Protein AF-A0A9D9JKN9-F1 (afdb_monomer_lite)

Sequence (190 aa):
MAMDRLHWPRRQAPHTRWLLLLGCALVALGPSPASAHVRWFVPEGLQLRSPQWELFWRWPTLAVIGLSAFLWAGLRLLQRALGTPHWPNPPLLASMEPCATRVLALHAGISLVWFAYQRELFVPSLELPNSLLGWALLVATVIVAFTFITALFDRAGAALLLLVYLAAFAVFPPVAVLEQLHYLGIALVL

Structure (mmCIF, N/CA/C/O backbone):
data_AF-A0A9D9JKN9-F1
#
_entry.id   AF-A0A9D9JKN9-F1
#
loop_
_atom_site.group_PDB
_atom_site.id
_atom_site.type_symbol
_atom_site.label_atom_id
_atom_site.label_alt_id
_atom_site.label_comp_id
_atom_site.label_asym_id
_atom_site.label_entity_id
_atom_site.label_seq_id
_atom_site.pdbx_PDB_ins_code
_atom_site.Cartn_x
_atom_site.Cartn_y
_atom_site.Cartn_z
_atom_site.occupancy
_atom_site.B_iso_or_equiv
_atom_site.auth_seq_id
_atom_site.auth_comp_id
_atom_site.auth_asym_id
_atom_site.auth_atom_id
_atom_site.pdbx_PDB_model_num
ATOM 1 N N . MET A 1 1 ? -61.380 36.070 11.166 1.00 44.38 1 MET A N 1
ATOM 2 C CA . MET A 1 1 ? -60.477 35.227 10.355 1.00 44.38 1 MET A CA 1
ATOM 3 C C . MET A 1 1 ? -59.128 35.939 10.315 1.00 44.38 1 MET A C 1
ATOM 5 O O . MET A 1 1 ? -58.912 36.785 9.461 1.00 44.38 1 MET A O 1
ATOM 9 N N . ALA A 1 2 ? -58.304 35.731 11.344 1.00 41.88 2 ALA A N 1
ATOM 10 C CA . ALA A 1 2 ? -57.023 36.412 11.534 1.00 41.88 2 ALA A CA 1
ATOM 11 C C . ALA A 1 2 ? -55.905 35.373 11.379 1.00 41.88 2 ALA A C 1
ATOM 13 O O . ALA A 1 2 ? -55.916 34.360 12.072 1.00 41.88 2 ALA A O 1
ATOM 14 N N . MET A 1 3 ? -55.005 35.590 10.418 1.00 42.94 3 MET A N 1
ATOM 15 C CA . MET A 1 3 ? -53.816 34.766 10.202 1.00 42.94 3 MET A CA 1
ATOM 16 C C . MET A 1 3 ? -52.647 35.375 10.976 1.00 42.94 3 MET A C 1
ATOM 18 O O . MET A 1 3 ? -52.135 36.431 10.598 1.00 42.94 3 MET A O 1
ATOM 22 N N . ASP A 1 4 ? -52.221 34.687 12.031 1.00 53.22 4 ASP A N 1
ATOM 23 C CA . ASP A 1 4 ? -50.983 34.974 12.748 1.00 53.22 4 ASP A CA 1
ATOM 24 C C . ASP A 1 4 ? -49.777 34.675 11.850 1.00 53.22 4 ASP A C 1
ATOM 26 O O . ASP A 1 4 ? -49.529 33.539 11.437 1.00 53.22 4 ASP A O 1
ATOM 30 N N . ARG A 1 5 ? -49.002 35.717 11.533 1.00 54.91 5 ARG A N 1
ATOM 31 C CA . ARG A 1 5 ? -47.704 35.577 10.870 1.00 54.91 5 ARG A CA 1
ATOM 32 C C . ARG A 1 5 ? -46.652 35.221 11.919 1.00 54.91 5 ARG A C 1
ATOM 34 O O . ARG A 1 5 ? -46.215 36.075 12.683 1.00 54.91 5 ARG A O 1
ATOM 41 N N . LEU A 1 6 ? -46.219 33.960 11.924 1.00 53.69 6 LEU A N 1
ATOM 42 C CA . LEU A 1 6 ? -45.038 33.513 12.664 1.00 53.69 6 LEU A CA 1
ATOM 43 C C . LEU A 1 6 ? -43.788 34.257 12.163 1.00 53.69 6 LEU A C 1
ATOM 45 O O . LEU A 1 6 ? -43.265 33.986 11.081 1.00 53.69 6 LEU A O 1
ATOM 49 N N . HIS A 1 7 ? -43.284 35.185 12.971 1.00 55.06 7 HIS A N 1
ATOM 50 C CA . HIS A 1 7 ? -41.988 35.822 12.766 1.00 55.06 7 HIS A CA 1
ATOM 51 C C . HIS A 1 7 ? -40.891 34.947 13.386 1.00 55.06 7 HIS A C 1
ATOM 53 O O . HIS A 1 7 ? -40.693 34.946 14.598 1.00 55.06 7 HIS A O 1
ATOM 59 N N . TRP A 1 8 ? -40.166 34.189 12.560 1.00 49.59 8 TRP A N 1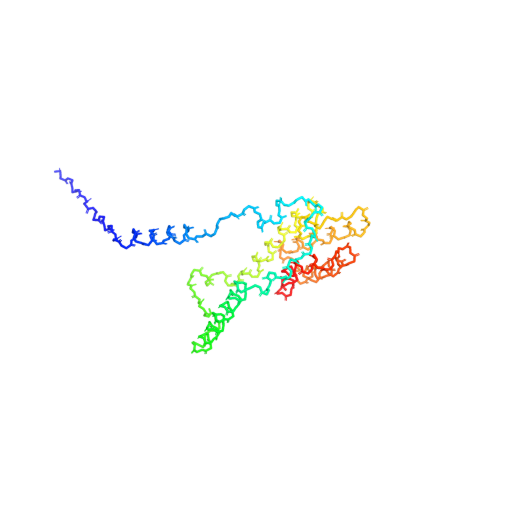
ATOM 60 C CA . TRP A 1 8 ? -38.981 33.450 13.001 1.00 49.59 8 TRP A CA 1
ATOM 61 C C . TRP A 1 8 ? -37.804 34.419 13.221 1.00 49.59 8 TRP A C 1
ATOM 63 O O . TRP A 1 8 ? -37.375 35.070 12.260 1.00 49.59 8 TRP A O 1
ATOM 73 N N . PRO A 1 9 ? -37.227 34.533 14.432 1.00 49.78 9 PRO A N 1
ATOM 74 C CA . PRO A 1 9 ? -36.035 35.342 14.631 1.00 49.78 9 PRO A CA 1
ATOM 75 C C . PRO A 1 9 ? -34.836 34.639 13.981 1.00 49.78 9 PRO A C 1
ATOM 77 O O . PRO A 1 9 ? -34.313 33.647 14.491 1.00 49.78 9 PRO A O 1
ATOM 80 N N . ARG A 1 10 ? -34.359 35.166 12.845 1.00 58.66 10 ARG A N 1
ATOM 81 C CA . ARG A 1 10 ? -33.057 34.784 12.277 1.00 58.66 10 ARG A CA 1
ATOM 82 C C . ARG A 1 10 ? -31.954 35.261 13.224 1.00 58.66 10 ARG A C 1
ATOM 84 O O . ARG A 1 10 ? -31.425 36.358 13.061 1.00 58.66 10 ARG A O 1
ATOM 91 N N . ARG A 1 11 ? -31.578 34.436 14.204 1.00 56.50 11 ARG A N 1
ATOM 92 C CA . ARG A 1 11 ? -30.309 34.593 14.925 1.00 56.50 11 ARG A CA 1
ATOM 93 C C . ARG A 1 11 ? -29.168 34.351 13.934 1.00 56.50 11 ARG A C 1
ATOM 95 O O . ARG A 1 11 ? -28.709 33.228 13.769 1.00 56.50 11 ARG A O 1
ATOM 102 N N . GLN A 1 12 ? -28.727 35.397 13.241 1.00 56.41 12 GLN A N 1
ATOM 103 C CA . GLN A 1 12 ? -27.437 35.369 12.557 1.00 56.41 12 GLN A CA 1
ATOM 104 C C . GLN A 1 12 ? -26.362 35.439 13.643 1.00 56.41 12 GLN A C 1
ATOM 106 O O . GLN A 1 12 ? -26.087 36.511 14.174 1.00 56.41 12 GLN A O 1
ATOM 111 N N . ALA A 1 13 ? -25.810 34.288 14.030 1.00 59.12 13 ALA A N 1
ATOM 112 C CA . ALA A 1 13 ? -24.705 34.240 14.975 1.00 59.12 13 ALA A CA 1
ATOM 113 C C . ALA A 1 13 ? -23.494 34.977 14.357 1.00 59.12 13 ALA A C 1
ATOM 115 O O . ALA A 1 13 ? -23.003 34.561 13.304 1.00 59.12 13 ALA A O 1
ATOM 116 N N . PRO A 1 14 ? -22.990 36.066 14.968 1.00 57.94 14 PRO A N 1
ATOM 117 C CA . PRO A 1 14 ? -21.905 36.872 14.395 1.00 57.94 14 PRO A CA 1
ATOM 118 C C . PRO A 1 14 ? -20.593 36.082 14.250 1.00 57.94 14 PRO A C 1
ATOM 120 O O . PRO A 1 14 ? -19.741 36.434 13.437 1.00 57.94 14 PRO A O 1
ATOM 123 N N . HIS A 1 15 ? -20.449 34.974 14.981 1.00 59.16 15 HIS A N 1
ATOM 124 C CA . HIS A 1 15 ? -19.273 34.104 14.952 1.00 59.16 15 HIS A CA 1
ATOM 125 C C . HIS A 1 15 ? -19.122 33.309 13.649 1.00 59.16 15 HIS A C 1
ATOM 127 O O . HIS A 1 15 ? -18.000 32.989 13.269 1.00 59.16 15 HIS A O 1
ATOM 133 N N . THR A 1 16 ? -20.210 33.030 12.920 1.00 66.06 16 THR A N 1
ATOM 134 C CA . THR A 1 16 ? -20.142 32.236 11.681 1.00 66.06 16 THR A CA 1
ATOM 135 C C . THR A 1 16 ? -19.368 32.968 10.587 1.00 66.06 16 THR A C 1
ATOM 137 O O . THR A 1 16 ? -18.607 32.349 9.852 1.00 66.06 16 THR A O 1
ATOM 140 N N . ARG A 1 17 ? -19.495 34.300 10.510 1.00 71.00 17 ARG A N 1
ATOM 141 C CA . ARG A 1 17 ? -18.757 35.116 9.532 1.00 71.00 17 ARG A CA 1
ATOM 142 C C . ARG A 1 17 ? -17.263 35.146 9.840 1.00 71.00 17 ARG A C 1
ATOM 144 O O . ARG A 1 17 ? -16.464 35.000 8.928 1.00 71.00 17 ARG A O 1
ATOM 151 N N . TRP A 1 18 ? -16.889 35.260 11.114 1.00 71.38 18 TRP A N 1
ATOM 152 C CA . TRP A 1 18 ? -15.485 35.226 11.530 1.00 71.38 18 TRP A CA 1
ATOM 153 C C . TRP A 1 18 ? -14.842 33.859 11.313 1.00 71.38 18 TRP A C 1
ATOM 155 O O . TRP A 1 18 ? -13.724 33.802 10.818 1.00 71.38 18 TRP A O 1
ATOM 165 N N . LEU A 1 19 ? -15.557 32.767 11.595 1.00 75.44 19 LEU A N 1
ATOM 166 C CA . LEU A 1 19 ? -15.079 31.409 11.312 1.00 75.44 19 LEU A CA 1
ATOM 167 C C . LEU A 1 19 ? -14.895 31.164 9.809 1.00 75.44 19 LEU A C 1
ATOM 169 O O . LEU A 1 19 ? -13.905 30.558 9.410 1.00 75.44 19 LEU A O 1
ATOM 173 N N . LEU A 1 20 ? -15.801 31.678 8.973 1.00 74.19 20 LEU A N 1
ATOM 174 C CA . LEU A 1 20 ? -15.673 31.608 7.515 1.00 74.19 20 LEU A CA 1
ATOM 175 C C . LEU A 1 20 ? -14.491 32.438 7.005 1.00 74.19 20 LEU A C 1
ATOM 177 O O . LEU A 1 20 ? -13.724 31.951 6.183 1.00 74.19 20 LEU A O 1
ATOM 181 N N . LEU A 1 21 ? -14.299 33.654 7.522 1.00 79.62 21 LEU A N 1
ATOM 182 C CA . LEU A 1 21 ? -13.166 34.508 7.151 1.00 79.62 21 LEU A CA 1
ATOM 183 C C . LEU A 1 21 ? -11.828 33.903 7.589 1.00 79.62 21 LEU A C 1
ATOM 185 O O . LEU A 1 21 ? -10.864 33.948 6.831 1.00 79.62 21 LEU A O 1
ATOM 189 N N . LEU A 1 22 ? -11.780 33.296 8.775 1.00 79.31 22 LEU A N 1
ATOM 190 C CA . LEU A 1 22 ? -10.594 32.621 9.297 1.00 79.31 22 LEU A CA 1
ATOM 191 C C . LEU A 1 22 ? -10.299 31.338 8.502 1.00 79.31 22 LEU A C 1
ATOM 193 O O . LEU A 1 22 ? -9.148 31.086 8.159 1.00 79.31 22 LEU A O 1
ATOM 197 N N . GLY A 1 23 ? -11.336 30.593 8.105 1.00 75.50 23 GLY A N 1
ATOM 198 C CA . GLY A 1 23 ? -11.222 29.472 7.170 1.00 75.50 23 GLY A CA 1
ATOM 199 C C . GLY A 1 23 ? -10.697 29.897 5.794 1.00 75.50 23 GLY A C 1
ATOM 200 O O . GLY A 1 23 ? -9.755 29.294 5.287 1.00 75.50 23 GLY A O 1
ATOM 201 N N . CYS A 1 24 ? -11.231 30.975 5.213 1.00 74.88 24 CYS A N 1
ATOM 202 C CA . CYS A 1 24 ? -10.752 31.520 3.939 1.00 74.88 24 CYS A CA 1
ATOM 203 C C . CYS A 1 24 ? -9.311 32.041 4.028 1.00 74.88 24 CYS A C 1
ATOM 205 O O . CYS A 1 24 ? -8.536 31.826 3.101 1.00 74.88 24 CYS A O 1
ATOM 207 N N . ALA A 1 25 ? -8.935 32.687 5.136 1.00 75.75 25 ALA A N 1
ATOM 208 C CA . ALA A 1 25 ? -7.574 33.170 5.356 1.00 75.75 25 ALA A CA 1
ATOM 209 C C . ALA A 1 25 ? -6.569 32.014 5.479 1.00 75.75 25 ALA A C 1
ATOM 211 O O . ALA A 1 25 ? -5.493 32.078 4.891 1.00 75.75 25 ALA A O 1
ATOM 212 N N . LEU A 1 26 ? -6.932 30.932 6.176 1.00 71.06 26 LEU A N 1
ATOM 213 C CA . LEU A 1 26 ? -6.105 29.724 6.270 1.00 71.06 26 LEU A CA 1
ATOM 214 C C . LEU A 1 26 ? -5.941 29.021 4.916 1.00 71.06 26 LEU A C 1
ATOM 216 O O . LEU A 1 26 ? -4.852 28.546 4.609 1.00 71.06 26 LEU A O 1
ATOM 220 N N . VAL A 1 27 ? -6.989 28.997 4.086 1.00 68.88 27 VAL A N 1
ATOM 221 C CA . VAL A 1 27 ? -6.916 28.469 2.712 1.00 68.88 27 VAL A CA 1
ATOM 222 C C . VAL A 1 27 ? -6.050 29.362 1.816 1.00 68.88 27 VAL A C 1
ATOM 224 O O . VAL A 1 27 ? -5.263 28.848 1.027 1.00 68.88 27 VAL A O 1
ATOM 227 N N . ALA A 1 28 ? -6.143 30.687 1.962 1.00 67.94 28 ALA A N 1
ATOM 228 C CA . ALA A 1 28 ? -5.352 31.649 1.191 1.00 67.94 28 ALA A CA 1
ATOM 229 C C . ALA A 1 28 ? -3.862 31.672 1.582 1.00 67.94 28 ALA A C 1
ATOM 231 O O . ALA A 1 28 ? -3.017 31.997 0.754 1.00 67.94 28 ALA A O 1
ATOM 232 N N . LEU A 1 29 ? -3.539 31.307 2.826 1.00 68.25 29 LEU A N 1
ATOM 233 C CA . LEU A 1 29 ? -2.169 31.080 3.300 1.00 68.25 29 LEU A CA 1
ATOM 234 C C . LEU A 1 29 ? -1.631 29.689 2.916 1.00 68.25 29 LEU A C 1
ATOM 236 O O . LEU A 1 29 ? -0.479 29.371 3.214 1.00 68.25 29 LEU A O 1
ATOM 240 N N . GLY A 1 30 ? -2.448 28.858 2.265 1.00 58.91 30 GLY A N 1
ATOM 241 C CA . GLY A 1 30 ? -2.031 27.567 1.739 1.00 58.91 30 GLY A CA 1
ATOM 242 C C . GLY A 1 30 ? -1.028 27.719 0.584 1.00 58.91 30 GLY A C 1
ATOM 243 O O . GLY A 1 30 ? -1.188 28.600 -0.262 1.00 58.91 30 GLY A O 1
ATOM 244 N N . PRO A 1 31 ? 0.013 26.872 0.509 1.00 56.94 31 PRO A N 1
ATOM 245 C CA . PRO A 1 31 ? 0.994 26.929 -0.573 1.00 56.94 31 PRO A CA 1
ATOM 246 C C . PRO A 1 31 ? 0.371 26.584 -1.944 1.00 56.94 31 PRO A C 1
ATOM 248 O O . PRO A 1 31 ? -0.353 25.600 -2.080 1.00 56.94 31 PRO A O 1
ATOM 251 N N . SER A 1 32 ? 0.710 27.366 -2.977 1.00 55.91 32 SER A N 1
ATOM 252 C CA . SER A 1 32 ? 0.458 27.103 -4.409 1.00 55.91 32 SER A CA 1
ATOM 253 C C . SER A 1 32 ? 1.795 27.236 -5.160 1.00 55.91 32 SER A C 1
ATOM 255 O O . SER A 1 32 ? 2.520 28.187 -4.854 1.00 55.91 32 SER A O 1
ATOM 257 N N . PRO A 1 33 ? 2.186 26.324 -6.084 1.00 52.81 33 PRO A N 1
ATOM 258 C CA . PRO A 1 33 ? 1.339 25.499 -6.947 1.00 52.81 33 PRO A CA 1
ATOM 259 C C . PRO A 1 33 ? 1.353 23.992 -6.627 1.00 52.81 33 PRO A C 1
ATOM 261 O O . PRO A 1 33 ? 2.392 23.360 -6.458 1.00 52.81 33 PRO A O 1
ATOM 264 N N . ALA A 1 34 ? 0.155 23.406 -6.635 1.00 52.97 34 ALA A N 1
ATOM 265 C CA . ALA A 1 34 ? -0.130 22.000 -6.345 1.00 52.97 34 ALA A CA 1
ATOM 266 C C . ALA A 1 34 ? 0.058 21.035 -7.540 1.00 52.97 34 ALA A C 1
ATOM 268 O O . ALA A 1 34 ? -0.197 19.842 -7.400 1.00 52.97 34 ALA A O 1
ATOM 269 N N . SER A 1 35 ? 0.487 21.505 -8.719 1.00 48.47 35 SER A N 1
ATOM 270 C CA . SER A 1 35 ? 0.482 20.677 -9.941 1.00 48.47 35 SER A CA 1
ATOM 271 C C . SER A 1 35 ? 1.729 19.807 -10.137 1.00 48.47 35 SER A C 1
ATOM 273 O O . SER A 1 35 ? 1.644 18.778 -10.797 1.00 48.47 35 SER A O 1
ATOM 275 N N . ALA A 1 36 ? 2.873 20.167 -9.544 1.00 47.88 36 ALA A N 1
ATOM 276 C CA . ALA A 1 36 ? 4.129 19.415 -9.695 1.00 47.88 36 ALA A CA 1
ATOM 277 C C . ALA A 1 36 ? 4.383 18.391 -8.570 1.00 47.88 36 ALA A C 1
ATOM 279 O O . ALA A 1 36 ? 5.362 17.650 -8.608 1.00 47.88 36 ALA A O 1
ATOM 280 N N . HIS A 1 37 ? 3.513 18.347 -7.557 1.00 52.41 37 HIS A N 1
ATOM 281 C CA . HIS A 1 37 ? 3.703 17.526 -6.358 1.00 52.41 37 HIS A CA 1
ATOM 282 C C . HIS A 1 37 ? 3.228 16.083 -6.492 1.00 52.41 37 HIS A C 1
ATOM 284 O O . HIS A 1 37 ? 3.387 15.306 -5.550 1.00 52.41 37 HIS A O 1
ATOM 290 N N . VAL A 1 38 ? 2.601 15.724 -7.612 1.00 58.53 38 VAL A N 1
ATOM 291 C CA . VAL A 1 38 ? 1.725 14.566 -7.603 1.00 58.53 38 VAL A CA 1
ATOM 292 C C . VAL A 1 38 ? 2.030 13.635 -8.781 1.00 58.53 38 VAL A C 1
ATOM 294 O O . VAL A 1 38 ? 1.924 13.980 -9.954 1.00 58.53 38 VAL A O 1
ATOM 297 N N . ARG A 1 39 ? 2.554 12.458 -8.408 1.00 63.81 39 ARG A N 1
ATOM 298 C CA . ARG A 1 39 ? 3.305 11.480 -9.225 1.00 63.81 39 ARG A CA 1
ATOM 299 C C . ARG A 1 39 ? 2.586 10.996 -10.493 1.00 63.81 39 ARG A C 1
ATOM 301 O O . ARG A 1 39 ? 3.226 10.484 -11.397 1.00 63.81 39 ARG A O 1
ATOM 308 N N . TRP A 1 40 ? 1.276 11.203 -10.562 1.00 58.50 40 TRP A N 1
ATOM 309 C CA . TRP A 1 40 ? 0.356 10.800 -11.626 1.00 58.50 40 TRP A CA 1
ATOM 310 C C . TRP A 1 40 ? 0.318 11.783 -12.805 1.00 58.50 40 TRP A C 1
ATOM 312 O O . TRP A 1 40 ? -0.221 11.437 -13.848 1.00 58.50 40 TRP A O 1
ATOM 322 N N . PHE A 1 41 ? 0.931 12.969 -12.685 1.00 66.50 41 PHE A N 1
ATOM 323 C CA . PHE A 1 41 ? 1.141 13.892 -13.816 1.00 66.50 41 PHE A CA 1
ATOM 324 C C . PHE A 1 41 ? 2.566 13.837 -14.386 1.00 66.50 41 PHE A C 1
ATOM 326 O O . PHE A 1 41 ? 2.935 14.649 -15.234 1.00 66.50 41 PHE A O 1
ATOM 333 N N . VAL A 1 42 ? 3.388 12.900 -13.910 1.00 67.00 42 VAL A N 1
ATOM 334 C CA . VAL A 1 42 ? 4.759 12.700 -14.383 1.00 67.00 42 VAL A CA 1
ATOM 335 C C . VAL A 1 42 ? 4.749 11.658 -15.515 1.00 67.00 42 VAL A C 1
ATOM 337 O O . VAL A 1 42 ? 4.054 10.649 -15.376 1.00 67.00 42 VAL A O 1
ATOM 340 N N . PRO A 1 43 ? 5.504 11.855 -16.619 1.00 68.25 43 PRO A N 1
ATOM 341 C CA . PRO A 1 43 ? 5.616 10.862 -17.693 1.00 68.25 43 PRO A CA 1
ATOM 342 C C . PRO A 1 43 ? 6.014 9.480 -17.162 1.00 68.25 43 PRO A C 1
ATOM 344 O O . PRO A 1 43 ? 6.863 9.400 -16.275 1.00 68.25 43 PRO A O 1
ATOM 347 N N . GLU A 1 44 ? 5.447 8.407 -17.721 1.00 64.31 44 GLU A N 1
ATOM 348 C CA . GLU A 1 44 ? 5.582 7.014 -17.243 1.00 64.31 44 GLU A CA 1
ATOM 349 C C . GLU A 1 44 ? 7.035 6.602 -16.951 1.00 64.31 44 GLU A C 1
ATOM 351 O O . GLU A 1 44 ? 7.340 6.115 -15.863 1.00 64.31 44 GLU A O 1
ATOM 356 N N . GLY A 1 45 ? 7.976 6.937 -17.842 1.00 63.53 45 GLY A N 1
ATOM 357 C CA . GLY A 1 45 ? 9.407 6.641 -17.663 1.00 63.53 45 GLY A CA 1
ATOM 358 C C . GLY A 1 45 ? 10.089 7.335 -16.471 1.00 63.53 45 GLY A C 1
ATOM 359 O O . GLY A 1 45 ? 11.211 6.986 -16.112 1.00 63.53 45 GLY A O 1
ATOM 360 N N . LEU A 1 46 ? 9.432 8.312 -15.841 1.00 60.34 46 LEU A N 1
ATOM 361 C CA . LEU A 1 46 ? 9.917 9.047 -14.669 1.00 60.34 46 LEU A CA 1
ATOM 362 C C . LEU A 1 46 ? 9.118 8.729 -13.392 1.00 60.34 46 LEU A C 1
ATOM 364 O O . LEU A 1 46 ? 9.487 9.208 -12.317 1.00 60.34 46 LEU A O 1
ATOM 368 N N . GLN A 1 47 ? 8.060 7.912 -13.467 1.00 68.94 47 GLN A N 1
ATOM 369 C CA . GLN A 1 47 ? 7.206 7.597 -12.313 1.00 68.94 47 GLN A CA 1
ATOM 370 C C . GLN A 1 47 ? 7.892 6.682 -11.289 1.00 68.94 47 GLN A C 1
ATOM 372 O O . GLN A 1 47 ? 7.581 6.751 -10.101 1.00 68.94 47 GLN A O 1
ATOM 377 N N . LEU A 1 48 ? 8.864 5.867 -11.705 1.00 67.38 48 LEU A N 1
ATOM 378 C CA . LEU A 1 48 ? 9.653 4.999 -10.815 1.00 67.38 48 LEU A CA 1
ATOM 379 C C . LEU A 1 48 ? 10.927 5.670 -10.276 1.00 67.38 48 LEU A C 1
ATOM 381 O O . LEU A 1 48 ? 11.793 4.997 -9.715 1.00 67.38 48 LEU A O 1
ATOM 385 N N . ARG A 1 49 ? 11.076 6.991 -10.447 1.00 67.94 49 ARG A N 1
ATOM 386 C CA . ARG A 1 49 ? 12.245 7.715 -9.941 1.00 67.94 49 ARG A CA 1
ATOM 387 C C . ARG A 1 49 ? 12.324 7.583 -8.421 1.00 67.94 49 ARG A C 1
ATOM 389 O O . ARG A 1 49 ? 11.329 7.777 -7.728 1.00 67.94 49 ARG A O 1
ATOM 396 N N . SER A 1 50 ? 13.524 7.290 -7.924 1.00 66.44 50 SER A N 1
ATOM 397 C CA . SER A 1 50 ? 13.772 7.140 -6.492 1.00 66.44 50 SER A CA 1
ATOM 398 C C . SER A 1 50 ? 13.290 8.363 -5.702 1.00 66.44 50 SER A C 1
ATOM 400 O O . SER A 1 50 ? 13.470 9.495 -6.174 1.00 66.44 50 SER A O 1
ATOM 402 N N . PRO A 1 51 ? 12.740 8.158 -4.491 1.00 73.44 51 PRO A N 1
ATOM 403 C CA . PRO A 1 51 ? 12.386 9.242 -3.589 1.00 73.44 51 PRO A CA 1
ATOM 404 C C . PRO A 1 51 ? 13.549 10.216 -3.411 1.00 73.44 51 PRO A C 1
ATOM 406 O O . PRO A 1 51 ? 14.709 9.817 -3.283 1.00 73.44 51 PRO A O 1
ATOM 409 N N . GLN A 1 52 ? 13.241 11.510 -3.379 1.00 79.19 52 GLN A N 1
ATOM 410 C CA . GLN A 1 52 ? 14.230 12.537 -3.069 1.00 79.19 52 GLN A CA 1
ATOM 411 C C . GLN A 1 52 ? 14.510 12.524 -1.561 1.00 79.19 52 GLN A C 1
ATOM 413 O O . GLN A 1 52 ? 13.930 13.300 -0.803 1.00 79.19 52 GLN A O 1
ATOM 418 N N . TRP A 1 53 ? 15.391 11.626 -1.119 1.00 81.81 53 TRP A N 1
ATOM 419 C CA . TRP A 1 53 ? 15.708 11.409 0.299 1.00 81.81 53 TRP A CA 1
ATOM 420 C C . TRP A 1 53 ? 16.162 12.675 1.032 1.00 81.81 53 TRP A C 1
ATOM 422 O O . TRP A 1 53 ? 15.910 12.829 2.222 1.00 81.81 53 TRP A O 1
ATOM 432 N N . GLU A 1 54 ? 16.750 13.630 0.317 1.00 84.94 54 GLU A N 1
ATOM 433 C CA . GLU A 1 54 ? 17.146 14.930 0.861 1.00 84.94 54 GLU A CA 1
ATOM 434 C C . GLU A 1 54 ? 15.966 15.730 1.438 1.00 84.94 54 GLU A C 1
ATOM 436 O O . GLU A 1 54 ? 16.148 16.486 2.394 1.00 84.94 54 GLU A O 1
ATOM 441 N N . LEU A 1 55 ? 14.744 15.557 0.910 1.00 83.00 55 LEU A N 1
ATOM 442 C CA . LEU A 1 55 ? 13.550 16.231 1.437 1.00 83.00 55 LEU A CA 1
ATOM 443 C C . LEU A 1 55 ? 13.201 15.757 2.845 1.00 83.00 55 LEU A C 1
ATOM 445 O O . LEU A 1 55 ? 12.636 16.536 3.613 1.00 83.00 55 LEU A O 1
ATOM 449 N N . PHE A 1 56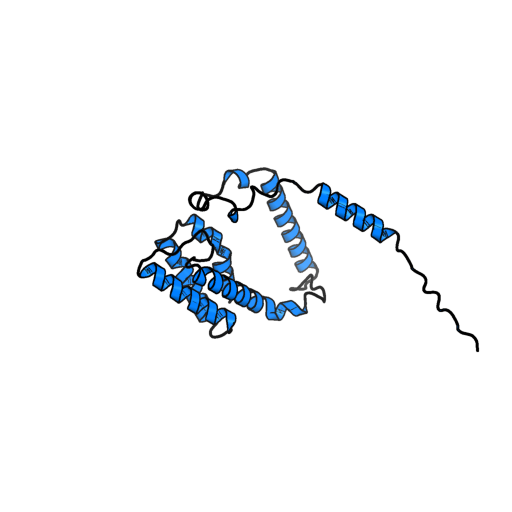 ? 13.556 14.523 3.200 1.00 83.19 56 PHE A N 1
ATOM 450 C CA . PHE A 1 56 ? 13.318 13.986 4.536 1.00 83.19 56 PHE A CA 1
ATOM 451 C C . PHE A 1 56 ? 14.062 14.795 5.606 1.00 83.19 56 PHE A C 1
ATOM 453 O O . PHE A 1 56 ? 13.527 15.039 6.684 1.00 83.19 56 PHE A O 1
ATOM 460 N N . TRP A 1 57 ? 15.266 15.276 5.280 1.00 89.75 57 TRP A N 1
ATOM 461 C CA . TRP A 1 57 ? 16.116 16.028 6.205 1.00 89.75 57 TRP A CA 1
ATOM 462 C C . TRP A 1 57 ? 15.866 17.538 6.201 1.00 89.75 57 TRP A C 1
ATOM 464 O O . TRP A 1 57 ? 16.482 18.281 6.968 1.00 89.75 57 TRP A O 1
ATOM 474 N N . ARG A 1 58 ? 14.970 18.031 5.339 1.00 88.81 58 ARG A N 1
ATOM 475 C CA . ARG A 1 58 ? 14.644 19.456 5.320 1.00 88.81 58 ARG A CA 1
ATOM 476 C C . ARG A 1 58 ? 13.861 19.837 6.569 1.00 88.81 58 ARG A C 1
ATOM 478 O O . ARG A 1 58 ? 12.949 19.132 6.994 1.00 88.81 58 ARG A O 1
ATOM 485 N N . TRP A 1 59 ? 14.183 21.014 7.104 1.00 90.44 59 TRP A N 1
ATOM 486 C CA . TRP A 1 59 ? 13.563 21.555 8.313 1.00 90.44 59 TRP A CA 1
ATOM 487 C C . TRP A 1 59 ? 12.022 21.513 8.314 1.00 90.44 59 TRP A C 1
ATOM 489 O O . TRP A 1 59 ? 11.472 21.083 9.325 1.00 90.44 59 TRP A O 1
ATOM 499 N N . PRO A 1 60 ? 11.299 21.855 7.223 1.00 89.44 60 PRO A N 1
ATOM 500 C CA . PRO A 1 60 ? 9.839 21.756 7.214 1.00 89.44 60 PRO A CA 1
ATOM 501 C C . PRO A 1 60 ? 9.335 20.323 7.433 1.00 89.44 60 PRO A C 1
ATOM 503 O O . PRO A 1 60 ? 8.400 20.113 8.199 1.00 89.44 60 PRO A O 1
ATOM 506 N N . THR A 1 61 ? 9.978 19.330 6.813 1.00 88.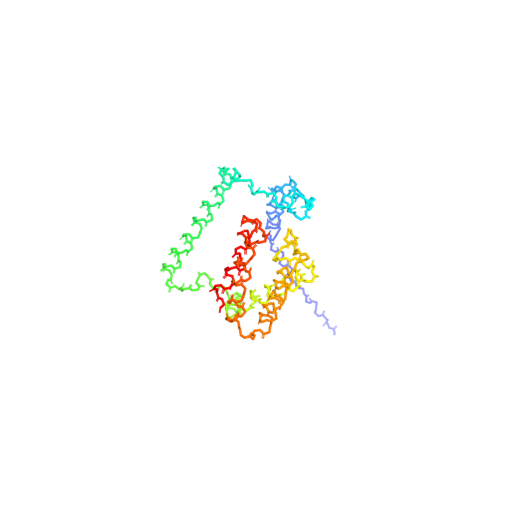12 61 THR A N 1
ATOM 507 C CA . THR A 1 61 ? 9.620 17.913 6.959 1.00 88.12 61 THR A CA 1
ATOM 508 C C . THR A 1 61 ? 9.879 17.435 8.382 1.00 88.12 61 THR A C 1
ATOM 510 O O . THR A 1 61 ? 8.998 16.848 9.008 1.00 88.12 61 THR A O 1
ATOM 513 N N . LEU A 1 62 ? 11.055 17.754 8.930 1.00 92.12 62 LEU A N 1
ATOM 514 C CA . LEU A 1 62 ? 11.406 17.419 10.311 1.00 92.12 62 LEU A CA 1
ATOM 515 C C . LEU A 1 62 ? 10.470 18.094 11.322 1.00 92.12 62 LEU A C 1
ATOM 517 O O . LEU A 1 62 ? 10.077 17.459 12.298 1.00 92.12 62 LEU A O 1
ATOM 521 N N . ALA A 1 63 ? 10.060 19.342 11.076 1.00 92.31 63 ALA A N 1
ATOM 522 C CA . ALA A 1 63 ? 9.105 20.053 11.921 1.00 92.31 63 ALA A CA 1
ATOM 523 C C . ALA A 1 63 ? 7.729 19.370 11.924 1.00 92.31 63 ALA A C 1
ATOM 525 O O . ALA A 1 63 ? 7.141 19.191 12.989 1.00 92.31 63 ALA A O 1
ATOM 526 N N . VAL A 1 64 ? 7.235 18.931 10.761 1.00 91.50 64 VAL A N 1
ATOM 527 C CA . VAL A 1 64 ? 5.966 18.191 10.655 1.00 91.50 64 VAL A CA 1
ATOM 528 C C . VAL A 1 64 ? 6.060 16.824 11.332 1.00 91.50 64 VAL A C 1
ATOM 530 O O . VAL A 1 64 ? 5.143 16.450 12.066 1.00 91.50 64 VAL A O 1
ATOM 533 N N . ILE A 1 65 ? 7.161 16.091 11.141 1.00 91.50 65 ILE A N 1
ATOM 534 C CA . ILE A 1 65 ? 7.396 14.804 11.815 1.00 91.50 65 ILE A CA 1
ATOM 535 C C . ILE A 1 65 ? 7.435 15.006 13.334 1.00 91.50 65 ILE A C 1
ATOM 537 O O . ILE A 1 65 ? 6.735 14.305 14.065 1.00 91.50 65 ILE A O 1
ATOM 541 N N . GLY A 1 66 ? 8.199 15.992 13.809 1.00 95.12 66 GLY A N 1
ATOM 542 C CA . GLY A 1 66 ? 8.316 16.321 15.228 1.00 95.12 66 GLY A CA 1
ATOM 543 C C . GLY A 1 66 ? 6.981 16.734 15.844 1.00 95.12 66 GLY A C 1
ATOM 544 O O . GLY A 1 66 ? 6.611 16.227 16.901 1.00 95.12 66 GLY A O 1
ATOM 545 N N . LEU A 1 67 ? 6.213 17.585 15.157 1.00 95.62 67 LEU A N 1
ATOM 546 C CA . LEU A 1 67 ? 4.873 17.980 15.587 1.00 95.62 67 LEU A CA 1
ATOM 547 C C . LEU A 1 67 ? 3.920 16.780 15.634 1.00 95.62 67 LEU A C 1
ATOM 549 O O . LEU A 1 67 ? 3.194 16.618 16.611 1.00 95.62 67 LEU A O 1
ATOM 553 N N . SER A 1 68 ? 3.945 15.915 14.619 1.00 94.00 68 SER A N 1
ATOM 554 C CA . SER A 1 68 ? 3.108 14.710 14.570 1.00 94.00 68 SER A CA 1
ATOM 555 C C . SER A 1 68 ? 3.435 13.758 15.722 1.00 94.00 68 SER A C 1
ATOM 557 O O . SER A 1 68 ? 2.530 13.277 16.402 1.00 94.00 68 SER A O 1
ATOM 559 N N . ALA A 1 69 ? 4.725 13.536 15.993 1.00 95.25 69 ALA A N 1
ATOM 560 C CA . ALA A 1 69 ? 5.186 12.722 17.113 1.00 95.25 69 ALA A CA 1
ATOM 561 C C . ALA A 1 69 ? 4.791 13.334 18.466 1.00 95.25 69 ALA A C 1
ATOM 563 O O . ALA A 1 69 ? 4.333 12.616 19.355 1.00 95.25 69 ALA A O 1
ATOM 564 N N . PHE A 1 70 ? 4.913 14.656 18.610 1.00 96.38 70 PHE A N 1
ATOM 565 C CA . PHE A 1 70 ? 4.506 15.380 19.813 1.00 96.38 70 PHE A CA 1
ATOM 566 C C . PHE A 1 70 ? 2.998 15.273 20.063 1.00 96.38 70 PHE A C 1
ATOM 568 O O . PHE A 1 70 ? 2.582 14.926 21.168 1.00 96.38 70 PHE A O 1
ATOM 575 N N . LEU A 1 71 ? 2.174 15.508 19.038 1.00 93.81 71 LEU A N 1
ATOM 576 C CA . LEU A 1 71 ? 0.719 15.374 19.128 1.00 93.81 71 LEU A CA 1
ATOM 577 C C . LEU A 1 71 ? 0.311 13.936 19.456 1.00 93.81 71 LEU A C 1
ATOM 579 O O . LEU A 1 71 ? -0.509 13.723 20.346 1.00 93.81 71 LEU A O 1
ATOM 583 N N . TRP A 1 72 ? 0.916 12.947 18.795 1.00 92.81 72 TRP A N 1
ATOM 584 C CA . TRP A 1 72 ? 0.677 11.534 19.086 1.00 92.81 72 TRP A CA 1
ATOM 585 C C . TRP A 1 72 ? 1.049 11.172 20.528 1.00 92.81 72 TRP A C 1
ATOM 587 O O . TRP A 1 72 ? 0.268 10.517 21.219 1.00 92.81 72 TRP A O 1
ATOM 597 N N . ALA A 1 73 ? 2.208 11.626 21.012 1.00 93.75 73 ALA A N 1
ATOM 598 C CA . ALA A 1 73 ? 2.637 11.404 22.389 1.00 93.75 73 ALA A CA 1
ATOM 599 C C . ALA A 1 73 ? 1.682 12.078 23.384 1.00 93.75 73 ALA A C 1
ATOM 601 O O . ALA A 1 73 ? 1.289 11.454 24.369 1.00 93.75 73 ALA A O 1
ATOM 602 N N . GLY A 1 74 ? 1.252 13.310 23.099 1.00 92.50 74 GLY A N 1
ATOM 603 C CA . GLY A 1 74 ? 0.253 14.028 23.888 1.00 92.50 74 GLY A CA 1
ATOM 604 C C . GLY A 1 74 ? -1.071 13.268 23.968 1.00 92.50 74 GLY A C 1
ATOM 605 O O . GLY A 1 74 ? -1.582 13.044 25.064 1.00 92.50 74 GLY A O 1
ATOM 606 N N . LEU A 1 75 ? -1.579 12.784 22.832 1.00 88.31 75 LEU A N 1
ATOM 607 C CA . LEU A 1 75 ? -2.783 11.951 22.777 1.00 88.31 75 LEU A CA 1
ATOM 608 C C . LEU A 1 75 ? -2.607 10.640 23.550 1.00 88.31 75 LEU A C 1
ATOM 610 O O . LEU A 1 75 ? -3.491 10.265 24.313 1.00 88.31 75 LEU A O 1
ATOM 614 N N . ARG A 1 76 ? -1.459 9.965 23.425 1.00 87.50 76 ARG A N 1
ATOM 615 C CA . ARG A 1 76 ? -1.149 8.731 24.170 1.00 87.50 76 ARG A CA 1
ATOM 616 C C . ARG A 1 76 ? -1.070 8.953 25.676 1.00 87.50 76 ARG A C 1
ATOM 618 O O . ARG A 1 76 ? -1.538 8.109 26.438 1.00 87.50 76 ARG A O 1
ATOM 625 N N . LEU A 1 77 ? -0.474 10.055 26.119 1.00 89.69 77 LEU A N 1
ATOM 626 C CA . LEU A 1 77 ? -0.418 10.414 27.536 1.00 89.69 77 LEU A CA 1
ATOM 627 C C . LEU A 1 77 ? -1.810 10.749 28.069 1.00 89.69 77 LEU A C 1
ATOM 629 O O . LEU A 1 77 ? -2.167 10.299 29.155 1.00 89.69 77 LEU A O 1
ATOM 633 N N . LEU A 1 78 ? -2.615 11.462 27.285 1.00 87.19 78 LEU A N 1
ATOM 634 C CA . LEU A 1 78 ? -3.981 11.810 27.656 1.00 87.19 78 LEU A CA 1
ATOM 635 C C . LEU A 1 78 ? -4.894 10.576 27.698 1.00 87.19 78 LEU A C 1
ATOM 637 O O . LEU A 1 78 ? -5.640 10.406 28.657 1.00 87.19 78 LEU A O 1
ATOM 641 N N . GLN A 1 79 ? -4.752 9.654 26.742 1.00 87.38 79 GLN A N 1
ATOM 642 C CA . GLN A 1 79 ? -5.404 8.340 26.750 1.00 87.38 79 GLN A CA 1
ATOM 643 C C . GLN A 1 79 ? -5.045 7.547 28.017 1.00 87.38 79 GLN A C 1
ATOM 645 O O . GLN A 1 79 ? -5.923 6.975 28.662 1.00 87.38 79 GLN A O 1
ATOM 650 N N . ARG A 1 80 ? -3.760 7.538 28.406 1.00 84.88 80 ARG A N 1
ATOM 651 C CA . ARG A 1 80 ? -3.296 6.894 29.648 1.00 84.88 80 ARG A CA 1
ATOM 652 C C . ARG A 1 80 ? -3.865 7.568 30.896 1.00 84.88 80 ARG A C 1
ATOM 654 O O . ARG A 1 80 ? -4.268 6.863 31.813 1.00 84.88 80 ARG A O 1
ATOM 661 N N . ALA A 1 81 ? -3.918 8.898 30.927 1.00 88.06 81 ALA A N 1
ATOM 662 C CA . ALA A 1 81 ? -4.446 9.658 32.058 1.00 88.06 81 ALA A CA 1
ATOM 663 C C . ALA A 1 81 ? -5.965 9.484 32.230 1.00 88.06 81 ALA A C 1
ATOM 665 O O . ALA A 1 81 ? -6.452 9.413 33.353 1.00 88.06 81 ALA A O 1
ATOM 666 N N . LEU A 1 82 ? -6.708 9.385 31.123 1.00 85.50 82 LEU A N 1
ATOM 667 C CA . LEU A 1 82 ? -8.165 9.218 31.114 1.00 85.50 82 LEU A CA 1
ATOM 668 C C . LEU A 1 82 ? -8.615 7.753 31.220 1.00 85.50 82 LEU A C 1
ATOM 670 O O . LEU A 1 82 ? -9.814 7.492 31.285 1.00 85.50 82 LEU A O 1
ATOM 674 N N . GLY A 1 83 ? -7.682 6.794 31.201 1.00 79.12 83 GLY A N 1
ATOM 675 C CA . GLY A 1 83 ? -7.950 5.371 31.436 1.00 79.12 83 GLY A CA 1
ATOM 676 C C . GLY A 1 83 ? -8.877 4.698 30.417 1.00 79.12 83 GLY A C 1
ATO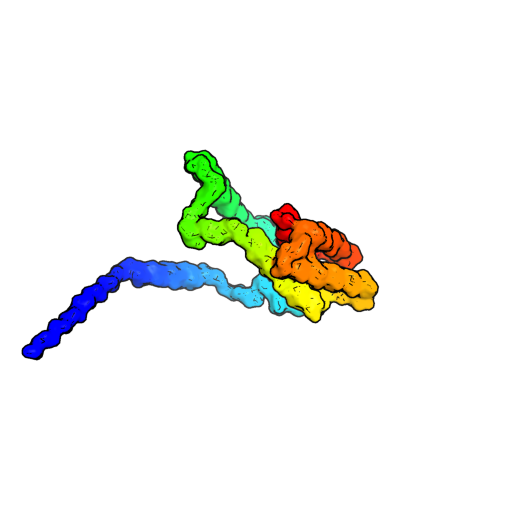M 677 O O . GLY A 1 83 ? -9.371 3.603 30.670 1.00 79.12 83 GLY A O 1
ATOM 678 N N . THR A 1 84 ? -9.136 5.332 29.274 1.00 76.06 84 THR A N 1
ATOM 679 C CA . THR A 1 84 ? -10.106 4.869 28.275 1.00 76.06 84 THR A CA 1
ATOM 680 C C . THR A 1 84 ? -9.377 4.452 26.993 1.00 76.06 84 THR A C 1
ATOM 682 O O . THR A 1 84 ? -8.796 5.301 26.315 1.00 76.06 84 THR A O 1
ATOM 685 N N . PRO A 1 85 ? -9.397 3.155 26.618 1.00 71.19 85 PRO A N 1
ATOM 686 C CA . PRO A 1 85 ? -8.668 2.660 25.446 1.00 71.19 85 PRO A CA 1
ATOM 687 C C . PRO A 1 85 ? -9.088 3.322 24.130 1.00 71.19 85 PRO A C 1
ATOM 689 O O . PRO A 1 85 ? -8.255 3.497 23.250 1.00 71.19 85 PRO A O 1
ATOM 692 N N . HIS A 1 86 ? -10.346 3.748 24.016 1.00 69.94 86 HIS A N 1
ATOM 693 C CA . HIS A 1 86 ? -10.925 4.275 22.777 1.00 69.94 86 HIS A CA 1
ATOM 694 C C . HIS A 1 86 ? -10.997 5.811 22.743 1.00 69.94 86 HIS A C 1
ATOM 696 O O . HIS A 1 86 ? -11.724 6.378 21.937 1.00 69.94 86 HIS A O 1
ATOM 702 N N . TRP A 1 87 ? -10.290 6.517 23.632 1.00 67.88 87 TRP A N 1
ATOM 703 C CA . TRP A 1 87 ? -10.348 7.979 23.689 1.00 67.88 87 TRP A CA 1
ATOM 704 C C . TRP A 1 87 ? -9.450 8.649 22.630 1.00 67.88 87 TRP A C 1
ATOM 706 O O . TRP A 1 87 ? -8.276 8.282 22.533 1.00 67.88 87 TRP A O 1
ATOM 716 N N . PRO A 1 88 ? -9.938 9.669 21.891 1.00 72.50 88 PRO A N 1
ATOM 717 C CA . PRO A 1 88 ? -11.287 10.245 21.941 1.00 72.50 88 PRO A CA 1
ATOM 718 C C . PRO A 1 88 ? -12.309 9.422 21.131 1.00 72.50 88 PRO A C 1
ATOM 720 O O . PRO A 1 88 ? -12.101 9.186 19.945 1.00 72.50 88 PRO A O 1
ATOM 723 N N . ASN A 1 89 ? -13.444 9.058 21.750 1.00 74.31 89 ASN A N 1
ATOM 724 C CA . ASN A 1 89 ? -14.553 8.352 21.088 1.00 74.31 89 ASN A CA 1
ATOM 725 C C . ASN A 1 89 ? -15.750 9.295 20.859 1.00 74.31 89 ASN A C 1
ATOM 727 O O . ASN A 1 89 ? -16.699 9.291 21.653 1.00 74.31 89 ASN A O 1
ATOM 731 N N . PRO A 1 90 ? -15.719 10.179 19.845 1.00 81.19 90 PRO A N 1
ATOM 732 C CA . PRO A 1 90 ? -16.878 10.999 19.532 1.00 81.19 90 PRO A CA 1
ATOM 733 C C . PRO A 1 90 ? -18.023 10.102 19.024 1.00 81.19 90 PRO A C 1
ATOM 735 O O . PRO A 1 90 ? -17.777 9.173 18.254 1.00 81.19 90 PRO A O 1
ATOM 738 N N . PRO A 1 91 ? -19.290 10.400 19.365 1.00 77.88 91 PRO A N 1
ATOM 739 C CA . PRO A 1 91 ? -20.429 9.529 19.050 1.00 77.88 91 PRO A CA 1
ATOM 740 C C . PRO A 1 91 ? -20.633 9.287 17.544 1.00 77.88 91 PRO A C 1
ATOM 742 O O . PRO A 1 91 ? -21.212 8.277 17.162 1.00 77.88 91 PRO A O 1
ATOM 745 N N . LEU A 1 92 ? -20.129 10.185 16.687 1.00 77.50 92 LEU A N 1
ATOM 746 C CA . LEU A 1 92 ? -20.126 10.020 15.228 1.00 77.50 92 LEU A CA 1
ATOM 747 C C . LEU A 1 92 ? -19.169 8.923 14.736 1.00 77.50 92 LEU A C 1
ATOM 749 O O . LEU A 1 92 ? -19.468 8.285 13.733 1.00 77.50 92 LEU A O 1
ATOM 753 N N . LEU A 1 93 ? -18.028 8.723 15.405 1.00 73.25 93 LEU A N 1
ATOM 754 C CA . LEU A 1 93 ? -17.012 7.736 15.008 1.00 73.25 93 LEU A CA 1
ATOM 755 C C . LEU A 1 93 ? -17.146 6.417 15.776 1.00 73.25 93 LEU A C 1
ATOM 757 O O . LEU A 1 93 ? -16.687 5.389 15.286 1.00 73.25 93 LEU A O 1
ATOM 761 N N . ALA A 1 94 ? -17.828 6.427 16.925 1.00 74.69 94 ALA A N 1
ATOM 762 C CA . ALA A 1 94 ? -18.104 5.237 17.731 1.00 74.69 94 ALA A CA 1
ATOM 763 C C . ALA A 1 94 ? -18.767 4.104 16.926 1.00 74.69 94 ALA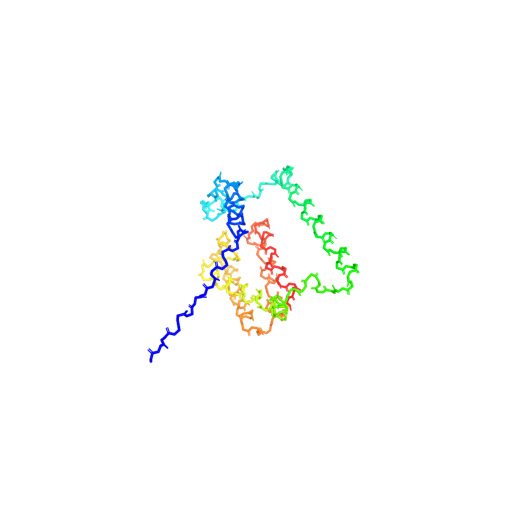 A C 1
ATOM 765 O O . ALA A 1 94 ? -18.510 2.928 17.158 1.00 74.69 94 ALA A O 1
ATOM 766 N N . SER A 1 95 ? -19.610 4.451 15.949 1.00 72.88 95 SER A N 1
ATOM 767 C CA . SER A 1 95 ? -20.290 3.482 15.082 1.00 72.88 95 SER A CA 1
ATOM 768 C C . SER A 1 95 ? -19.387 2.877 14.001 1.00 72.88 95 SER A C 1
ATOM 770 O O . SER A 1 95 ? -19.725 1.830 13.449 1.00 72.88 95 SER A O 1
ATOM 772 N N . MET A 1 96 ? -18.249 3.508 13.689 1.00 67.69 96 MET A N 1
ATOM 773 C CA . MET A 1 96 ? -17.313 3.039 12.660 1.00 67.69 96 MET A CA 1
ATOM 774 C C . MET A 1 96 ? -16.330 1.999 13.202 1.00 67.69 96 MET A C 1
ATOM 776 O O . MET A 1 96 ? -15.829 1.179 12.434 1.00 67.69 96 MET A O 1
ATOM 780 N N . GLU A 1 97 ? -16.078 2.005 14.512 1.00 70.62 97 GLU A N 1
ATOM 781 C CA . GLU A 1 97 ? -15.109 1.133 15.181 1.00 70.62 97 GLU A CA 1
ATOM 782 C C . GLU A 1 97 ? -15.302 -0.365 14.863 1.00 70.62 97 GLU A C 1
ATOM 784 O O . GLU A 1 97 ? -14.327 -1.003 14.459 1.00 70.62 97 GLU A O 1
ATOM 789 N N . PRO A 1 98 ? -16.524 -0.941 14.898 1.00 72.62 98 PRO A N 1
ATOM 790 C CA . PRO A 1 98 ? -16.705 -2.370 14.633 1.00 72.62 98 PRO A CA 1
ATOM 791 C C . PRO A 1 98 ? -16.467 -2.766 13.169 1.00 72.62 98 PRO A C 1
ATOM 793 O O . PRO A 1 98 ? -16.249 -3.938 12.872 1.00 72.62 98 PRO A O 1
ATOM 796 N N . CYS A 1 99 ? -16.545 -1.809 12.237 1.00 78.12 99 CYS A N 1
ATOM 797 C CA . CYS A 1 99 ? -16.465 -2.065 10.797 1.00 78.12 99 CYS A CA 1
ATOM 798 C C . CYS A 1 99 ? -15.185 -1.525 10.150 1.00 78.12 99 CYS A C 1
ATOM 800 O O . CYS A 1 99 ? -14.983 -1.765 8.961 1.00 78.12 99 CYS A O 1
ATOM 802 N N . ALA A 1 100 ? -14.319 -0.825 10.888 1.00 81.56 100 ALA A N 1
ATOM 803 C CA . ALA A 1 100 ? -13.160 -0.128 10.330 1.00 81.56 100 ALA A CA 1
ATOM 804 C C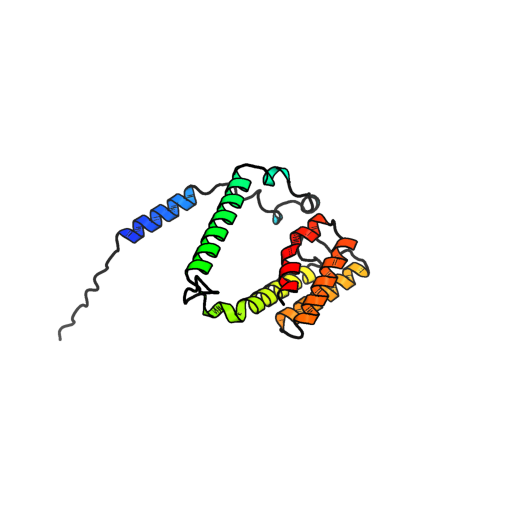 . ALA A 1 100 ? -12.253 -1.057 9.507 1.00 81.56 100 ALA A C 1
ATOM 806 O O . ALA A 1 100 ? -11.961 -0.771 8.346 1.00 81.56 100 ALA A O 1
ATOM 807 N N . THR A 1 101 ? -11.890 -2.218 10.059 1.00 85.12 101 THR A N 1
ATOM 808 C CA . THR A 1 101 ? -11.060 -3.216 9.368 1.00 85.12 101 THR A CA 1
ATOM 809 C C . THR A 1 101 ? -11.729 -3.756 8.103 1.00 85.12 101 THR A C 1
ATOM 811 O O . THR A 1 101 ? -11.077 -3.913 7.074 1.00 85.12 101 THR A O 1
ATOM 814 N N . ARG A 1 102 ? -13.050 -3.968 8.135 1.00 87.50 102 ARG A N 1
ATOM 815 C CA . ARG A 1 102 ? -13.812 -4.436 6.968 1.00 87.50 102 ARG A CA 1
ATOM 816 C C . ARG A 1 102 ? -13.905 -3.369 5.880 1.00 87.50 102 ARG A C 1
ATOM 818 O O . ARG A 1 102 ? -13.783 -3.690 4.705 1.00 87.50 102 ARG A O 1
ATOM 825 N N . VAL A 1 103 ? -14.098 -2.106 6.257 1.00 89.81 103 VAL A N 1
ATOM 826 C CA . VAL A 1 103 ? -14.102 -0.981 5.310 1.00 89.81 103 VAL A CA 1
ATOM 827 C C . VAL A 1 103 ? -12.731 -0.841 4.646 1.00 89.81 103 VAL A C 1
ATOM 829 O O . VAL A 1 103 ? -12.667 -0.652 3.432 1.00 89.81 103 VAL A O 1
ATOM 832 N N . LEU A 1 104 ? -11.644 -0.999 5.409 1.00 89.94 104 LEU A N 1
ATOM 833 C CA . LEU A 1 104 ? -10.282 -1.008 4.869 1.00 89.94 104 LEU A CA 1
ATOM 834 C C . LEU A 1 104 ? -10.058 -2.169 3.893 1.00 89.94 104 LEU A C 1
ATOM 836 O O . LEU A 1 104 ? -9.561 -1.935 2.792 1.00 89.94 104 LEU A O 1
ATOM 840 N N . ALA A 1 105 ? -10.465 -3.390 4.255 1.00 91.56 105 ALA A N 1
ATOM 841 C CA . ALA A 1 105 ? -10.373 -4.554 3.374 1.00 91.56 105 ALA A CA 1
ATOM 842 C C . ALA A 1 105 ? -11.156 -4.344 2.076 1.00 91.56 105 ALA A C 1
ATOM 844 O O . ALA A 1 105 ? -10.612 -4.530 0.991 1.00 91.56 105 ALA A O 1
ATOM 845 N N . LEU A 1 106 ? -12.403 -3.877 2.173 1.00 93.56 106 LEU A N 1
ATOM 846 C CA . LEU A 1 106 ? -13.250 -3.596 1.018 1.00 93.56 106 LEU A CA 1
ATOM 847 C C . LEU A 1 106 ? -12.619 -2.544 0.099 1.00 93.56 106 LEU A C 1
ATOM 849 O O . LEU A 1 106 ? -12.572 -2.734 -1.116 1.00 93.56 106 LEU A O 1
ATOM 853 N N . HIS A 1 107 ? -12.106 -1.450 0.666 1.00 93.44 107 HIS A N 1
ATOM 854 C CA . HIS A 1 107 ? -11.454 -0.396 -0.106 1.00 93.44 107 HIS A CA 1
ATOM 855 C C . HIS A 1 107 ? -10.184 -0.902 -0.806 1.00 93.44 107 HIS A C 1
ATOM 857 O O . HIS A 1 107 ? -9.981 -0.627 -1.992 1.00 93.44 107 HIS A O 1
ATOM 863 N N . ALA A 1 108 ? -9.368 -1.694 -0.104 1.00 94.00 108 ALA A N 1
ATOM 864 C CA . ALA A 1 108 ? -8.210 -2.354 -0.692 1.00 94.00 108 ALA A CA 1
ATOM 865 C C . ALA A 1 108 ? -8.632 -3.303 -1.819 1.00 94.00 108 ALA A C 1
ATOM 867 O O . ALA A 1 108 ? -8.087 -3.219 -2.912 1.00 94.00 108 ALA A O 1
ATOM 868 N N . GLY A 1 109 ? -9.648 -4.139 -1.599 1.00 95.00 109 GLY A N 1
ATOM 869 C CA . GLY A 1 109 ? -10.172 -5.064 -2.599 1.00 95.00 109 GLY A CA 1
ATOM 870 C C . GLY A 1 109 ? -10.636 -4.355 -3.871 1.00 95.00 109 GLY A C 1
ATOM 871 O O . GLY A 1 109 ? -10.210 -4.727 -4.959 1.00 95.00 109 GLY A O 1
ATOM 872 N N . ILE A 1 110 ? -11.431 -3.286 -3.755 1.00 95.81 110 ILE A N 1
ATOM 873 C CA . ILE A 1 110 ? -11.880 -2.485 -4.911 1.00 95.81 110 ILE A CA 1
ATOM 874 C C . ILE A 1 110 ? -10.683 -1.902 -5.676 1.00 95.81 110 ILE A C 1
ATOM 876 O O . ILE A 1 110 ? -10.641 -1.966 -6.904 1.00 95.81 110 ILE A O 1
ATOM 880 N N . SER A 1 111 ? -9.696 -1.375 -4.951 1.00 94.62 111 SER A N 1
ATOM 881 C CA . SER A 1 111 ? -8.478 -0.814 -5.548 1.00 94.62 111 SER A CA 1
ATOM 882 C C . SER A 1 111 ? -7.678 -1.888 -6.292 1.00 94.62 111 SER A C 1
ATOM 884 O O . SER A 1 111 ? -7.261 -1.674 -7.427 1.00 94.62 111 SER A O 1
ATOM 886 N N . LEU A 1 112 ? -7.534 -3.080 -5.704 1.00 95.94 112 LEU A N 1
ATOM 887 C CA . LEU A 1 112 ? -6.859 -4.218 -6.330 1.00 95.94 112 LEU A CA 1
ATOM 888 C C . LEU A 1 112 ? -7.573 -4.695 -7.602 1.00 95.94 112 LEU A C 1
ATOM 890 O O . LEU A 1 112 ? -6.892 -5.031 -8.568 1.00 95.94 112 LEU A O 1
ATOM 894 N N . VAL A 1 113 ? -8.914 -4.687 -7.645 1.00 96.62 113 VAL A N 1
ATOM 895 C CA . VAL A 1 113 ? -9.660 -4.978 -8.886 1.00 96.62 113 VAL A CA 1
ATOM 896 C C . VAL A 1 113 ? -9.319 -3.962 -9.971 1.00 96.62 113 VAL A C 1
ATOM 898 O O . VAL A 1 113 ? -9.072 -4.355 -11.108 1.00 96.62 113 VAL A O 1
ATOM 901 N N . TRP A 1 114 ? -9.294 -2.671 -9.631 1.00 95.50 114 TRP A N 1
ATOM 902 C CA . TRP A 1 114 ? -8.972 -1.615 -10.590 1.00 95.50 114 TRP A CA 1
ATOM 903 C C . TRP A 1 114 ? -7.565 -1.780 -11.176 1.00 95.50 114 TRP A C 1
ATOM 905 O O . TRP A 1 114 ? -7.407 -1.790 -12.395 1.00 95.50 114 TRP A O 1
ATOM 915 N N . PHE A 1 115 ? -6.554 -1.983 -10.329 1.00 94.50 115 PHE A N 1
ATOM 916 C CA . PHE A 1 115 ? -5.183 -2.184 -10.806 1.00 94.50 115 PHE A CA 1
ATOM 917 C C . PHE A 1 115 ? -5.043 -3.482 -11.606 1.00 94.50 115 PHE A C 1
ATOM 919 O O . PHE A 1 115 ? -4.452 -3.477 -12.683 1.00 94.50 115 PHE A O 1
ATOM 926 N N . ALA A 1 116 ? -5.679 -4.573 -11.169 1.00 94.69 116 ALA A N 1
ATOM 927 C CA . ALA A 1 116 ? -5.689 -5.814 -11.936 1.00 94.69 116 ALA A CA 1
ATOM 928 C C . ALA A 1 116 ? -6.357 -5.641 -13.312 1.00 94.69 116 ALA A C 1
ATOM 930 O O . ALA A 1 116 ? -5.870 -6.186 -14.300 1.00 94.69 116 ALA A O 1
ATOM 931 N N . TYR A 1 117 ? -7.431 -4.854 -13.411 1.00 95.31 117 TYR A N 1
ATOM 932 C CA . TYR A 1 117 ? -8.064 -4.542 -14.695 1.00 95.31 117 TYR A CA 1
ATOM 933 C C . TYR A 1 117 ? -7.096 -3.829 -15.654 1.00 95.31 117 TYR A C 1
ATOM 935 O O . TYR A 1 117 ? -7.024 -4.188 -16.829 1.00 95.31 117 TYR A O 1
ATOM 943 N N . GLN A 1 118 ? -6.291 -2.899 -15.138 1.00 93.31 118 GLN A N 1
ATOM 944 C CA . GLN A 1 118 ? -5.268 -2.171 -15.899 1.00 93.31 118 GLN A CA 1
ATOM 945 C C . GLN A 1 118 ? -3.974 -2.974 -16.121 1.00 93.31 118 GLN A C 1
ATOM 947 O O . GLN A 1 118 ? -3.072 -2.509 -16.809 1.00 93.31 118 GLN A O 1
ATOM 952 N N . ARG A 1 119 ? -3.885 -4.200 -15.585 1.00 94.25 119 ARG A N 1
ATOM 953 C CA . ARG A 1 119 ? -2.665 -5.028 -15.551 1.00 94.25 119 ARG A CA 1
ATOM 954 C C . ARG A 1 119 ? -1.501 -4.371 -14.809 1.00 94.25 119 ARG A C 1
ATOM 956 O O . ARG A 1 119 ? -0.336 -4.584 -15.135 1.00 94.25 119 ARG A O 1
ATOM 963 N N . GLU A 1 120 ? -1.830 -3.644 -13.760 1.00 93.00 120 GLU A N 1
ATOM 964 C CA . GLU A 1 120 ? -0.910 -2.991 -12.842 1.00 93.00 120 GLU A CA 1
ATOM 965 C C . GLU A 1 120 ? -0.958 -3.707 -11.483 1.00 93.00 120 GLU A C 1
ATOM 967 O O . GLU A 1 120 ? -1.967 -4.311 -11.105 1.00 93.00 120 GLU A O 1
ATOM 972 N N . LEU A 1 121 ? 0.132 -3.652 -10.723 1.00 92.38 121 LEU A N 1
ATOM 973 C CA . LEU A 1 121 ? 0.216 -4.232 -9.387 1.00 92.38 121 LEU A CA 1
ATOM 974 C C . LEU A 1 121 ? 0.251 -3.122 -8.332 1.00 92.38 121 LEU A C 1
ATOM 976 O O . LEU A 1 121 ? 1.233 -2.400 -8.230 1.00 92.38 121 LEU A O 1
ATOM 980 N N . PHE A 1 122 ? -0.793 -3.011 -7.505 1.00 91.81 122 PHE A N 1
ATOM 981 C CA . PHE A 1 122 ? -0.937 -2.044 -6.394 1.00 91.81 122 PHE A CA 1
ATOM 982 C C . PHE A 1 122 ? -1.026 -0.554 -6.762 1.00 91.81 122 PHE A C 1
ATOM 984 O O . PHE A 1 122 ? -1.688 0.192 -6.041 1.00 91.81 122 PHE A O 1
ATOM 991 N N . VAL A 1 123 ? -0.351 -0.111 -7.823 1.00 89.75 123 VAL A N 1
ATOM 992 C CA . VAL A 1 123 ? -0.226 1.292 -8.236 1.00 89.75 123 VAL A CA 1
ATOM 993 C C . VAL A 1 123 ? 0.027 1.366 -9.748 1.00 89.75 123 VAL A C 1
ATOM 995 O O . VAL A 1 123 ? 0.655 0.447 -10.281 1.00 89.75 123 VAL A O 1
ATOM 998 N N . PRO A 1 124 ? -0.352 2.461 -10.439 1.00 84.56 124 PRO A N 1
ATOM 999 C CA . PRO A 1 124 ? -0.241 2.514 -11.895 1.00 84.56 124 PRO A CA 1
ATOM 1000 C C . PRO A 1 124 ? 1.170 2.385 -12.460 1.00 84.56 124 PRO A C 1
ATOM 1002 O O . PRO A 1 124 ? 1.375 1.859 -13.540 1.00 84.56 124 PRO A O 1
ATOM 1005 N N . SER A 1 125 ? 2.180 2.796 -11.697 1.00 83.06 125 SER A N 1
ATOM 1006 C CA . SER A 1 125 ? 3.572 2.722 -12.144 1.00 83.06 125 SER A CA 1
ATOM 1007 C C . SER A 1 125 ? 4.164 1.304 -12.147 1.00 83.06 125 SER A C 1
ATOM 1009 O O . SER A 1 125 ? 5.307 1.135 -12.567 1.00 83.06 125 SER A O 1
ATOM 1011 N N . LEU A 1 126 ? 3.462 0.300 -11.605 1.00 88.81 126 LEU A N 1
ATOM 1012 C CA . LEU A 1 126 ? 3.936 -1.086 -11.504 1.00 88.81 126 LEU A CA 1
ATOM 1013 C C . LEU A 1 126 ? 3.207 -1.984 -12.510 1.00 88.81 126 LEU A C 1
ATOM 1015 O O . LEU A 1 126 ? 2.412 -2.848 -12.143 1.00 88.81 126 LEU A O 1
ATOM 1019 N N . GLU A 1 127 ? 3.491 -1.785 -13.791 1.00 91.62 127 GLU A N 1
ATOM 1020 C CA . GLU A 1 127 ? 2.910 -2.582 -14.872 1.00 91.62 127 GLU A CA 1
ATOM 1021 C C . GLU A 1 127 ? 3.398 -4.036 -14.843 1.00 91.62 127 GLU A C 1
ATOM 1023 O O . GLU A 1 127 ? 4.598 -4.324 -14.787 1.00 91.62 127 GLU A O 1
ATOM 1028 N N . LEU A 1 128 ? 2.466 -4.986 -14.905 1.00 92.75 128 LEU A N 1
ATOM 1029 C CA . LEU A 1 128 ? 2.797 -6.404 -14.890 1.00 92.75 128 LEU A CA 1
ATOM 1030 C C . LEU A 1 128 ? 3.360 -6.843 -16.250 1.00 92.75 128 LEU A C 1
ATOM 1032 O O . LEU A 1 128 ? 2.691 -6.688 -17.279 1.00 92.75 128 LEU A O 1
ATOM 1036 N N . PRO A 1 129 ? 4.547 -7.478 -16.282 1.00 92.31 129 PRO A N 1
ATOM 1037 C CA . PRO A 1 129 ? 5.137 -7.938 -17.530 1.00 92.31 129 PRO A CA 1
ATOM 1038 C C . PRO A 1 129 ? 4.258 -8.999 -18.205 1.00 92.31 129 PRO A C 1
ATOM 1040 O O . PRO A 1 129 ? 3.557 -9.774 -17.552 1.00 92.31 129 PRO A O 1
ATOM 1043 N N . ASN A 1 130 ? 4.356 -9.099 -19.533 1.00 92.81 130 ASN A N 1
ATOM 1044 C CA . ASN A 1 130 ? 3.734 -10.163 -20.333 1.00 92.81 130 ASN A CA 1
ATOM 1045 C C . ASN A 1 130 ? 4.465 -11.514 -20.163 1.00 92.81 130 ASN A C 1
ATOM 1047 O O . ASN A 1 130 ? 4.888 -12.132 -21.136 1.00 92.81 130 ASN A O 1
ATOM 1051 N N . SER A 1 131 ? 4.642 -11.970 -18.925 1.00 94.44 131 SER A N 1
ATOM 1052 C CA . SER A 1 131 ? 5.280 -13.239 -18.568 1.00 94.44 131 SER A CA 1
ATOM 1053 C C . SER A 1 131 ? 4.329 -14.112 -17.747 1.00 94.44 131 SER A C 1
ATOM 1055 O O . SER A 1 131 ? 3.342 -13.626 -17.194 1.00 94.44 131 SER A O 1
ATOM 1057 N N . LEU A 1 132 ? 4.631 -15.412 -17.639 1.00 94.19 132 LEU A N 1
ATOM 1058 C CA . LEU A 1 132 ? 3.852 -16.347 -16.814 1.00 94.19 132 LEU A CA 1
ATOM 1059 C C . LEU A 1 132 ? 3.710 -15.841 -15.368 1.00 94.19 132 LEU A C 1
ATOM 1061 O O . LEU A 1 132 ? 2.635 -15.914 -14.781 1.00 94.19 132 LEU A O 1
ATOM 1065 N N . LEU A 1 133 ? 4.792 -15.286 -14.819 1.00 93.81 133 LEU A N 1
ATOM 1066 C CA . LEU A 1 133 ? 4.817 -14.728 -13.472 1.00 93.81 133 LEU A CA 1
ATOM 1067 C C . LEU A 1 133 ? 3.907 -13.495 -13.365 1.00 93.81 133 LEU A C 1
ATOM 1069 O O . LEU A 1 133 ? 3.126 -13.409 -12.422 1.00 93.81 133 LEU A O 1
ATOM 1073 N N . GLY A 1 134 ? 3.942 -12.582 -14.343 1.00 93.81 134 GLY A N 1
ATOM 1074 C CA . GLY A 1 134 ? 3.053 -11.414 -14.364 1.00 93.81 134 GLY A CA 1
ATOM 1075 C C . GLY A 1 134 ? 1.571 -11.804 -14.363 1.00 93.81 134 GLY A C 1
ATOM 1076 O O . GLY A 1 134 ? 0.787 -11.257 -13.590 1.00 93.81 134 GLY A O 1
ATOM 1077 N N . TRP A 1 135 ? 1.197 -12.822 -15.144 1.00 96.06 135 TRP A N 1
ATOM 1078 C CA . TRP A 1 135 ? -0.159 -13.383 -15.126 1.00 96.06 135 TRP A CA 1
ATOM 1079 C C . TRP A 1 135 ? -0.506 -14.079 -13.808 1.00 96.06 135 TRP A C 1
ATOM 1081 O O . TRP A 1 135 ? -1.622 -13.925 -13.316 1.00 96.06 135 TRP A O 1
ATOM 1091 N N . ALA A 1 136 ? 0.434 -14.811 -13.206 1.00 96.69 136 ALA A N 1
ATOM 1092 C CA . ALA A 1 136 ? 0.218 -15.438 -11.905 1.00 96.69 136 ALA A CA 1
ATOM 1093 C C . ALA A 1 136 ? -0.052 -14.390 -10.808 1.00 96.69 136 ALA A C 1
ATOM 1095 O O . ALA A 1 136 ? -0.994 -14.549 -10.033 1.00 96.69 136 ALA A O 1
ATOM 1096 N N . LEU A 1 137 ? 0.716 -13.293 -10.782 1.00 96.75 137 LEU A N 1
ATOM 1097 C CA . LEU A 1 137 ? 0.497 -12.167 -9.865 1.00 96.75 137 LEU A CA 1
ATOM 1098 C C . LEU A 1 137 ? -0.837 -11.461 -10.117 1.00 96.75 137 LEU A C 1
ATOM 1100 O O . LEU A 1 137 ? -1.521 -11.096 -9.160 1.00 96.75 137 LEU A O 1
ATOM 1104 N N . LEU A 1 138 ? -1.227 -11.301 -11.384 1.00 97.00 138 LEU A N 1
ATOM 1105 C CA . LEU A 1 138 ? -2.519 -10.731 -11.763 1.00 97.00 138 LEU A CA 1
ATOM 1106 C C . LEU A 1 138 ? -3.674 -11.562 -11.188 1.00 97.00 138 LEU A C 1
ATOM 1108 O O . LEU A 1 138 ? -4.534 -11.041 -10.480 1.00 97.00 138 LEU A O 1
ATOM 1112 N N . VAL A 1 139 ? -3.667 -12.871 -11.458 1.00 97.50 139 VAL A N 1
ATOM 1113 C CA . VAL A 1 139 ? -4.710 -13.798 -10.999 1.00 97.50 139 VAL A CA 1
ATOM 1114 C C . VAL A 1 139 ? -4.747 -13.853 -9.475 1.00 97.50 139 VAL A C 1
ATOM 1116 O O . VAL A 1 139 ? -5.825 -13.765 -8.888 1.00 97.50 139 VAL A O 1
ATOM 1119 N N . ALA A 1 140 ? -3.586 -13.934 -8.821 1.00 97.12 140 ALA A N 1
ATOM 1120 C CA . ALA A 1 140 ? -3.502 -13.906 -7.365 1.00 97.12 140 ALA A CA 1
ATOM 1121 C C . ALA A 1 140 ? -4.089 -12.608 -6.788 1.00 97.12 140 ALA A C 1
ATOM 1123 O O . ALA A 1 140 ? -4.874 -12.666 -5.845 1.00 97.12 140 ALA A O 1
ATOM 1124 N N . THR A 1 141 ? -3.791 -11.456 -7.393 1.00 96.94 141 THR A N 1
ATOM 1125 C CA . THR A 1 141 ? -4.355 -10.156 -6.993 1.00 96.94 141 THR A CA 1
ATOM 1126 C C . THR A 1 141 ? -5.880 -10.130 -7.108 1.00 96.94 141 THR A C 1
ATOM 1128 O O . THR A 1 141 ? -6.551 -9.659 -6.191 1.00 96.94 141 THR A O 1
ATOM 1131 N N . VAL A 1 142 ? -6.449 -10.687 -8.181 1.00 97.19 142 VAL A N 1
ATOM 1132 C CA . VAL A 1 142 ? -7.911 -10.793 -8.347 1.00 97.19 142 VAL A CA 1
ATOM 1133 C C . VAL A 1 142 ? -8.533 -11.698 -7.281 1.00 97.19 142 VAL A C 1
ATOM 1135 O O . VAL A 1 142 ? -9.580 -11.361 -6.729 1.00 97.19 142 VAL A O 1
ATOM 1138 N N . ILE A 1 143 ? -7.886 -12.819 -6.948 1.00 97.00 143 ILE A N 1
ATOM 1139 C CA . ILE A 1 143 ? -8.348 -13.717 -5.879 1.00 97.00 143 ILE A CA 1
ATOM 1140 C C . ILE A 1 143 ? -8.338 -12.989 -4.530 1.00 97.00 143 ILE A C 1
ATOM 1142 O O . ILE A 1 143 ? -9.342 -13.020 -3.820 1.00 97.00 143 ILE A O 1
ATOM 1146 N N . VAL A 1 144 ? -7.250 -12.284 -4.197 1.00 96.50 144 VAL A N 1
ATOM 1147 C CA . VAL A 1 144 ? -7.173 -11.452 -2.982 1.00 96.50 144 VAL A CA 1
ATOM 1148 C C . VAL A 1 144 ? -8.310 -10.433 -2.964 1.00 96.50 144 VAL A C 1
ATOM 1150 O O . VAL A 1 144 ? -9.053 -10.348 -1.986 1.00 96.50 144 VAL A O 1
ATOM 1153 N N . ALA A 1 145 ? -8.493 -9.695 -4.058 1.00 96.06 145 ALA A N 1
ATOM 1154 C CA . ALA A 1 145 ? -9.534 -8.685 -4.159 1.00 96.06 145 ALA A CA 1
ATOM 1155 C C . ALA A 1 145 ? -10.931 -9.274 -3.911 1.00 96.06 145 ALA A C 1
ATOM 1157 O O . ALA A 1 145 ? -11.714 -8.718 -3.140 1.00 96.06 145 ALA A O 1
ATOM 1158 N N . PHE A 1 146 ? -11.217 -10.438 -4.497 1.00 96.12 146 PHE A N 1
ATOM 1159 C CA . PHE A 1 146 ? -12.472 -11.151 -4.285 1.00 96.12 146 PHE A CA 1
ATOM 1160 C C . PHE A 1 146 ? -12.671 -11.552 -2.819 1.00 96.12 146 PHE A C 1
ATOM 1162 O O . PHE A 1 146 ? -13.749 -11.312 -2.271 1.00 96.12 146 PHE A O 1
ATOM 1169 N N . THR A 1 147 ? -11.646 -12.112 -2.164 1.00 95.00 147 THR A N 1
ATOM 1170 C CA . THR A 1 147 ? -11.732 -12.491 -0.739 1.00 95.00 147 THR A CA 1
ATOM 1171 C C . THR A 1 147 ? -12.046 -11.288 0.148 1.00 95.00 147 THR A C 1
ATOM 1173 O O . THR A 1 147 ? -12.958 -11.361 0.965 1.00 95.00 147 THR A O 1
ATOM 1176 N N . PHE A 1 148 ? -11.393 -10.147 -0.090 1.00 94.12 148 PHE A N 1
ATOM 1177 C CA . PHE A 1 148 ? -11.603 -8.926 0.692 1.00 94.12 148 PHE A CA 1
ATOM 1178 C C . PHE A 1 148 ? -12.978 -8.289 0.463 1.00 94.12 148 PHE A C 1
ATOM 1180 O O . PHE A 1 148 ? -13.594 -7.800 1.408 1.00 94.12 148 PHE A O 1
ATOM 1187 N N . ILE A 1 149 ? -13.482 -8.295 -0.776 1.00 94.44 149 ILE A N 1
ATOM 1188 C CA . ILE A 1 149 ? -14.803 -7.729 -1.097 1.00 94.44 149 ILE A CA 1
ATOM 1189 C C . ILE A 1 149 ? -15.924 -8.600 -0.523 1.00 94.44 149 ILE A C 1
ATOM 1191 O O . ILE A 1 149 ? -16.900 -8.082 0.018 1.00 94.44 149 ILE A O 1
ATOM 1195 N N . THR A 1 150 ? -15.799 -9.922 -0.646 1.00 92.56 150 THR A N 1
ATOM 1196 C CA . THR A 1 150 ? -16.826 -10.869 -0.180 1.00 92.56 150 THR A CA 1
ATOM 1197 C C . THR A 1 150 ? -16.726 -11.190 1.310 1.00 92.56 150 THR A C 1
ATOM 1199 O O . THR A 1 150 ? -17.631 -11.825 1.851 1.00 92.56 150 THR A O 1
ATOM 1202 N N . ALA A 1 151 ? -15.656 -10.743 1.973 1.00 86.94 151 ALA A N 1
ATOM 1203 C CA . ALA A 1 151 ? -15.285 -11.116 3.336 1.00 86.94 151 ALA A CA 1
ATOM 1204 C C . ALA A 1 151 ? -15.186 -12.644 3.543 1.00 86.94 151 ALA A C 1
ATOM 1206 O O . ALA A 1 151 ? -15.449 -13.174 4.628 1.00 86.94 151 ALA A O 1
ATOM 1207 N N . LEU A 1 152 ? -14.878 -13.377 2.468 1.00 83.69 152 LEU A N 1
ATOM 1208 C CA . LEU A 1 152 ? -14.776 -14.828 2.470 1.00 83.69 152 LEU A CA 1
ATOM 1209 C C . LEU A 1 152 ? -13.301 -15.211 2.623 1.00 83.69 152 LEU A C 1
ATOM 1211 O O . LEU A 1 152 ? -12.480 -14.896 1.767 1.00 83.69 152 LEU A O 1
ATOM 1215 N N . PHE A 1 153 ? -12.976 -15.927 3.702 1.00 86.06 153 PHE A N 1
ATOM 1216 C CA . PHE A 1 153 ? -11.606 -16.338 4.034 1.00 86.06 153 PHE A CA 1
ATOM 1217 C C . PHE A 1 153 ? -10.601 -15.172 4.137 1.00 86.06 153 PHE A C 1
ATOM 1219 O O . PHE A 1 153 ? -9.486 -15.286 3.628 1.00 86.06 153 PHE A O 1
ATOM 1226 N N . ASP A 1 154 ? -10.948 -14.090 4.845 1.00 83.50 154 ASP A N 1
ATOM 1227 C CA . ASP A 1 154 ? -10.108 -12.882 4.996 1.00 83.50 154 ASP A CA 1
ATOM 1228 C C . ASP A 1 154 ? -8.633 -13.189 5.306 1.00 83.50 154 ASP A C 1
ATOM 1230 O O . ASP A 1 154 ? -7.736 -12.657 4.658 1.00 83.50 154 ASP A O 1
ATOM 1234 N N . ARG A 1 155 ? -8.370 -14.139 6.213 1.00 89.12 155 ARG A N 1
ATOM 1235 C CA . ARG A 1 155 ? -7.004 -14.564 6.570 1.00 89.12 155 ARG A CA 1
ATOM 1236 C C . ARG A 1 155 ? -6.243 -15.230 5.425 1.00 89.12 155 ARG A C 1
ATOM 1238 O O . ARG A 1 155 ? -5.036 -15.047 5.300 1.00 89.12 155 ARG A O 1
ATOM 1245 N N . ALA A 1 156 ? -6.925 -16.029 4.604 1.00 92.56 156 ALA A N 1
ATOM 1246 C CA . ALA A 1 156 ? -6.302 -16.658 3.442 1.00 92.56 156 ALA A CA 1
ATOM 1247 C C . ALA A 1 156 ? -6.021 -15.614 2.354 1.00 92.56 156 ALA A C 1
ATOM 1249 O O . ALA A 1 156 ? -4.947 -15.633 1.756 1.00 92.56 156 ALA A O 1
ATOM 1250 N N . GLY A 1 157 ? -6.946 -14.669 2.159 1.00 92.31 157 GLY A N 1
ATOM 1251 C CA . GLY A 1 157 ? -6.748 -13.500 1.303 1.00 92.31 157 GLY A CA 1
ATOM 1252 C C . GLY A 1 157 ? -5.562 -12.647 1.746 1.00 92.31 157 GLY A C 1
ATOM 1253 O O . GLY A 1 157 ? -4.715 -12.298 0.930 1.00 92.31 157 GLY A O 1
ATOM 1254 N N . ALA A 1 158 ? -5.443 -12.384 3.047 1.00 93.75 158 ALA A N 1
ATOM 1255 C CA . ALA A 1 158 ? -4.338 -11.638 3.634 1.00 93.75 158 ALA A CA 1
ATOM 1256 C C . ALA A 1 158 ? -2.993 -12.367 3.484 1.00 93.75 158 ALA A C 1
ATOM 1258 O O . ALA A 1 158 ? -2.001 -11.762 3.075 1.00 93.75 158 ALA A O 1
ATOM 1259 N N . ALA A 1 159 ? -2.961 -13.679 3.734 1.00 95.81 159 ALA A N 1
ATOM 1260 C CA . ALA A 1 159 ? -1.771 -14.495 3.505 1.00 95.81 159 ALA A CA 1
ATOM 1261 C C . ALA A 1 159 ? -1.360 -14.497 2.023 1.00 95.81 159 ALA A C 1
ATOM 1263 O O . ALA A 1 159 ? -0.178 -14.366 1.706 1.00 95.81 159 ALA A O 1
ATOM 1264 N N . LEU A 1 160 ? -2.326 -14.593 1.106 1.00 96.31 160 LEU A N 1
ATOM 1265 C CA . LEU A 1 160 ? -2.058 -14.506 -0.325 1.00 96.31 160 LEU A CA 1
ATOM 1266 C C . LEU A 1 160 ? -1.565 -13.108 -0.722 1.00 96.31 160 LEU A C 1
ATOM 1268 O O . LEU A 1 160 ? -0.605 -13.012 -1.479 1.00 96.31 160 LEU A O 1
ATOM 1272 N N . LEU A 1 161 ? -2.144 -12.036 -0.176 1.00 96.19 161 LEU A N 1
ATOM 1273 C CA . LEU A 1 161 ? -1.678 -10.664 -0.399 1.00 96.19 161 LEU A CA 1
ATOM 1274 C C . LEU A 1 161 ? -0.232 -10.481 0.068 1.00 96.19 161 LEU A C 1
ATOM 1276 O O . LEU A 1 161 ? 0.569 -9.881 -0.645 1.00 96.19 161 LEU A O 1
ATOM 1280 N N . LEU A 1 162 ? 0.122 -11.043 1.225 1.00 96.31 162 LEU A N 1
ATOM 1281 C CA . LEU A 1 162 ? 1.495 -11.053 1.722 1.00 96.31 162 LEU A CA 1
ATOM 1282 C C . LEU A 1 162 ? 2.436 -11.765 0.740 1.00 96.31 162 LEU A C 1
ATOM 1284 O O . LEU A 1 162 ? 3.505 -11.244 0.428 1.00 96.31 162 LEU A O 1
ATOM 1288 N N . LEU A 1 163 ? 2.036 -12.926 0.214 1.00 96.69 163 LEU A N 1
ATOM 1289 C CA . LEU A 1 163 ? 2.823 -13.650 -0.786 1.00 96.69 163 LEU A CA 1
ATOM 1290 C C . LEU A 1 163 ? 2.970 -12.858 -2.090 1.00 96.69 163 LEU A C 1
ATOM 1292 O O . LEU A 1 163 ? 4.074 -12.788 -2.624 1.00 96.69 163 LEU A O 1
ATOM 1296 N N . VAL A 1 164 ? 1.898 -12.228 -2.580 1.00 96.50 164 VAL A N 1
ATOM 1297 C CA . VAL A 1 164 ? 1.932 -11.355 -3.767 1.00 96.50 164 VAL A CA 1
ATOM 1298 C C . VAL A 1 164 ? 2.876 -10.175 -3.535 1.00 96.50 164 VAL A C 1
ATOM 1300 O O . VAL A 1 164 ? 3.705 -9.879 -4.393 1.00 96.50 164 VAL A O 1
ATOM 1303 N N . TYR A 1 165 ? 2.809 -9.541 -2.363 1.00 95.81 165 TYR A N 1
ATOM 1304 C CA . TYR A 1 165 ? 3.693 -8.439 -1.987 1.00 95.81 165 TYR A CA 1
ATOM 1305 C C . TYR A 1 165 ? 5.168 -8.868 -1.958 1.00 95.81 165 TYR A C 1
ATOM 1307 O O . TYR A 1 165 ? 6.025 -8.174 -2.499 1.00 95.81 165 TYR A O 1
ATOM 1315 N N . LEU A 1 166 ? 5.479 -10.036 -1.387 1.00 95.88 166 LEU A N 1
ATOM 1316 C CA . LEU A 1 166 ? 6.843 -10.575 -1.384 1.00 95.88 166 LEU A CA 1
ATOM 1317 C C . LEU A 1 166 ? 7.317 -10.955 -2.794 1.00 95.88 166 LEU A C 1
ATOM 1319 O O . LEU A 1 166 ? 8.454 -10.666 -3.163 1.00 95.88 166 LEU A O 1
ATOM 1323 N N . ALA A 1 167 ? 6.446 -11.558 -3.601 1.00 95.56 167 ALA A N 1
ATOM 1324 C CA . ALA A 1 167 ? 6.754 -11.926 -4.978 1.00 95.56 167 ALA A CA 1
ATOM 1325 C C . ALA A 1 167 ? 6.972 -10.699 -5.882 1.00 95.56 167 ALA A C 1
ATOM 1327 O O . ALA A 1 167 ? 7.744 -10.778 -6.839 1.00 95.56 167 ALA A O 1
ATOM 1328 N N . ALA A 1 168 ? 6.369 -9.550 -5.561 1.00 94.00 168 ALA A N 1
ATOM 1329 C CA . ALA A 1 168 ? 6.566 -8.303 -6.298 1.00 94.00 168 ALA A CA 1
ATOM 1330 C C . ALA A 1 168 ? 8.042 -7.861 -6.334 1.00 94.00 168 ALA A C 1
ATOM 1332 O O . ALA A 1 168 ? 8.491 -7.332 -7.350 1.00 94.00 168 ALA A O 1
ATOM 1333 N N . PHE A 1 169 ? 8.828 -8.142 -5.286 1.00 94.44 169 PHE A N 1
ATOM 1334 C CA . PHE A 1 169 ? 10.267 -7.831 -5.247 1.00 94.44 169 PHE A CA 1
ATOM 1335 C C . PHE A 1 169 ? 11.093 -8.586 -6.297 1.00 94.44 169 PHE A C 1
ATOM 1337 O O . PHE A 1 169 ? 12.190 -8.147 -6.633 1.00 94.44 169 PHE A O 1
ATOM 1344 N N . ALA A 1 170 ? 10.591 -9.707 -6.823 1.00 93.38 170 ALA A N 1
ATOM 1345 C CA . ALA A 1 170 ? 11.265 -10.446 -7.891 1.00 93.38 170 ALA A CA 1
ATOM 1346 C C . ALA A 1 170 ? 11.097 -9.783 -9.271 1.00 93.38 170 ALA A C 1
ATOM 1348 O O . ALA A 1 170 ? 11.825 -10.120 -10.202 1.00 93.38 170 ALA A O 1
ATOM 1349 N N . VAL A 1 171 ? 10.132 -8.868 -9.411 1.00 91.81 171 VAL A N 1
ATOM 1350 C CA . VAL A 1 171 ? 9.747 -8.252 -10.692 1.00 91.81 171 VAL A CA 1
ATOM 1351 C C . VAL A 1 171 ? 10.041 -6.759 -10.714 1.00 91.81 171 VAL A C 1
ATOM 1353 O O . VAL A 1 171 ? 10.453 -6.226 -11.742 1.00 91.81 171 VAL A O 1
ATOM 1356 N N . PHE A 1 172 ? 9.829 -6.082 -9.588 1.00 91.38 172 PHE A N 1
ATOM 1357 C CA . PHE A 1 172 ? 9.848 -4.630 -9.495 1.00 91.38 172 PHE A CA 1
ATOM 1358 C C . PHE A 1 172 ? 10.989 -4.119 -8.606 1.00 91.38 172 PHE A C 1
ATOM 1360 O O . PHE A 1 172 ? 11.445 -4.832 -7.708 1.00 91.38 172 PHE A O 1
ATOM 1367 N N . PRO A 1 173 ? 11.439 -2.862 -8.800 1.00 90.00 173 PRO A N 1
ATOM 1368 C CA . PRO A 1 173 ? 12.445 -2.251 -7.939 1.00 90.00 173 PRO A CA 1
ATOM 1369 C C . PRO A 1 173 ? 12.018 -2.283 -6.460 1.00 90.00 173 PRO A C 1
ATOM 1371 O O . PRO A 1 173 ? 10.904 -1.849 -6.150 1.00 90.00 173 PRO A O 1
ATOM 1374 N N . PRO A 1 174 ? 12.894 -2.699 -5.522 1.00 90.31 174 PRO A N 1
ATOM 1375 C CA . PRO A 1 174 ? 12.521 -2.881 -4.117 1.00 90.31 174 PRO A CA 1
ATOM 1376 C C . PRO A 1 174 ? 11.913 -1.636 -3.469 1.00 90.31 174 PRO A C 1
ATOM 1378 O O . PRO A 1 174 ? 10.964 -1.731 -2.701 1.00 90.31 174 PRO A O 1
ATOM 1381 N N . VAL A 1 175 ? 12.435 -0.455 -3.808 1.00 89.06 175 VAL A N 1
ATOM 1382 C CA . VAL A 1 175 ? 11.944 0.824 -3.278 1.00 89.06 175 VAL A CA 1
ATOM 1383 C C . VAL A 1 175 ? 10.496 1.082 -3.700 1.00 89.06 175 VAL A C 1
ATOM 1385 O O . VAL A 1 175 ? 9.695 1.498 -2.872 1.00 89.06 175 VAL A O 1
ATOM 1388 N N . ALA A 1 176 ? 10.135 0.774 -4.948 1.00 87.62 176 ALA A N 1
ATOM 1389 C CA . ALA A 1 176 ? 8.782 0.988 -5.456 1.00 87.62 176 ALA A CA 1
ATOM 1390 C C . ALA A 1 176 ? 7.762 0.034 -4.811 1.00 87.62 176 ALA A C 1
ATOM 1392 O O . ALA A 1 176 ? 6.622 0.424 -4.567 1.00 87.62 176 ALA A O 1
ATOM 1393 N N . VAL A 1 177 ? 8.180 -1.195 -4.478 1.00 91.50 177 VAL A N 1
ATOM 1394 C CA . VAL A 1 177 ? 7.349 -2.150 -3.725 1.00 91.50 177 VAL A CA 1
ATOM 1395 C C . VAL A 1 177 ? 7.191 -1.703 -2.270 1.00 91.50 177 VAL A C 1
ATOM 1397 O O . VAL A 1 177 ? 6.081 -1.716 -1.745 1.00 91.50 177 VAL A O 1
ATOM 1400 N N . LEU A 1 178 ? 8.271 -1.234 -1.632 1.00 91.94 178 LEU A N 1
ATOM 1401 C CA . LEU A 1 178 ? 8.238 -0.718 -0.257 1.00 91.94 178 LEU A CA 1
ATOM 1402 C C . LEU A 1 178 ? 7.319 0.499 -0.092 1.00 91.94 178 LEU A C 1
ATOM 1404 O O . LEU A 1 178 ? 6.735 0.677 0.971 1.00 91.94 178 LEU A O 1
ATOM 1408 N N . GLU A 1 179 ? 7.135 1.320 -1.125 1.00 88.38 179 GLU A N 1
ATOM 1409 C CA . GLU A 1 179 ? 6.152 2.416 -1.101 1.00 88.38 179 GLU A CA 1
ATOM 1410 C C . GLU A 1 179 ? 4.703 1.911 -0.952 1.00 88.38 179 GLU A C 1
ATOM 1412 O O . GLU A 1 179 ? 3.833 2.639 -0.468 1.00 88.38 179 GLU A O 1
ATOM 1417 N N . GLN A 1 180 ? 4.445 0.644 -1.290 1.00 92.12 180 GLN A N 1
ATOM 1418 C CA . GLN A 1 180 ? 3.141 -0.011 -1.169 1.00 92.12 180 GLN A CA 1
ATOM 1419 C C . GLN A 1 180 ? 2.946 -0.718 0.187 1.00 92.12 180 GLN A C 1
ATOM 1421 O O . GLN A 1 180 ? 2.049 -1.551 0.332 1.00 92.12 180 GLN A O 1
ATOM 1426 N N . LEU A 1 181 ? 3.743 -0.370 1.210 1.00 93.62 181 LEU A N 1
ATOM 1427 C CA . LEU A 1 181 ? 3.684 -0.953 2.564 1.00 93.62 181 LEU A CA 1
ATOM 1428 C C . LEU A 1 181 ? 2.282 -0.902 3.200 1.00 93.62 181 LEU A C 1
ATOM 1430 O O . LEU A 1 181 ? 1.973 -1.681 4.096 1.00 93.62 181 LEU A O 1
ATOM 1434 N N . HIS A 1 182 ? 1.412 0.002 2.756 1.00 90.94 182 HIS A N 1
ATOM 1435 C CA . HIS A 1 182 ? 0.041 0.080 3.250 1.00 90.94 182 HIS A CA 1
ATOM 1436 C C . HIS A 1 182 ? -0.765 -1.200 2.959 1.00 90.94 182 HIS A C 1
ATOM 1438 O O . HIS A 1 182 ? -1.512 -1.633 3.834 1.00 90.94 182 HIS A O 1
ATOM 1444 N N . TYR A 1 183 ? -0.566 -1.868 1.813 1.00 90.62 183 TYR A N 1
ATOM 1445 C CA . TYR A 1 183 ? -1.198 -3.168 1.542 1.00 90.62 183 TYR A CA 1
ATOM 1446 C C . TYR A 1 183 ? -0.689 -4.260 2.491 1.00 90.62 183 TYR A C 1
ATOM 1448 O O . TYR A 1 183 ? -1.479 -5.077 2.961 1.00 90.62 183 TYR A O 1
ATOM 1456 N N . LEU A 1 184 ? 0.604 -4.234 2.835 1.00 91.75 184 LEU A N 1
ATOM 1457 C CA . LEU A 1 184 ? 1.180 -5.119 3.851 1.00 91.75 184 LEU A CA 1
ATOM 1458 C C . LEU A 1 184 ? 0.560 -4.853 5.231 1.00 91.75 184 LEU A C 1
ATOM 1460 O O . LEU A 1 184 ? 0.188 -5.789 5.931 1.00 91.75 184 LEU A O 1
ATOM 1464 N N . GLY A 1 185 ? 0.406 -3.582 5.610 1.00 89.31 185 GLY A N 1
ATOM 1465 C CA . GLY A 1 185 ? -0.250 -3.196 6.860 1.00 89.31 185 GLY A CA 1
ATOM 1466 C C . GLY A 1 185 ? -1.694 -3.696 6.942 1.00 89.31 185 GLY A C 1
ATOM 1467 O O . GLY A 1 185 ? -2.093 -4.229 7.972 1.00 89.31 185 GLY A O 1
ATOM 1468 N N . ILE A 1 186 ? -2.451 -3.591 5.847 1.00 89.69 186 ILE A N 1
ATOM 1469 C CA . ILE A 1 186 ? -3.824 -4.111 5.762 1.00 89.69 186 ILE A CA 1
ATOM 1470 C C . ILE A 1 186 ? -3.832 -5.637 5.907 1.00 89.69 186 ILE A C 1
ATOM 1472 O O . ILE A 1 186 ? -4.620 -6.160 6.689 1.00 89.69 186 ILE A O 1
ATOM 1476 N N . ALA A 1 187 ? -2.922 -6.343 5.229 1.00 88.38 187 ALA A N 1
ATOM 1477 C CA . ALA A 1 187 ? -2.797 -7.795 5.347 1.00 88.38 187 ALA A CA 1
ATOM 1478 C C . ALA A 1 187 ? -2.468 -8.257 6.778 1.00 88.38 187 ALA A C 1
ATOM 1480 O O . ALA A 1 187 ? -2.933 -9.305 7.197 1.00 88.38 187 ALA A O 1
ATOM 1481 N N . LEU A 1 188 ? -1.679 -7.495 7.539 1.00 89.31 188 LEU A N 1
ATOM 1482 C CA . LEU A 1 188 ? -1.312 -7.862 8.914 1.00 89.31 188 LEU A CA 1
ATOM 1483 C C . LEU A 1 188 ? -2.431 -7.623 9.938 1.00 89.31 188 LEU A C 1
ATOM 1485 O O . LEU A 1 188 ? -2.396 -8.203 11.022 1.00 89.31 188 LEU A O 1
ATOM 1489 N N . VAL A 1 189 ? -3.377 -6.736 9.631 1.00 87.19 189 VAL A N 1
ATOM 1490 C CA . VAL A 1 189 ? -4.495 -6.395 10.526 1.00 87.19 189 VAL A CA 1
ATOM 1491 C C . VAL A 1 189 ? -5.704 -7.321 10.320 1.00 87.19 189 VAL A C 1
ATOM 1493 O O . VAL A 1 189 ? -6.529 -7.437 11.229 1.00 87.19 189 VAL A O 1
ATOM 1496 N N . LEU A 1 190 ? -5.810 -7.969 9.154 1.00 82.75 190 LEU A N 1
ATOM 1497 C CA . LEU A 1 190 ? -6.868 -8.923 8.781 1.00 82.75 190 LEU A CA 1
ATOM 1498 C C . LEU A 1 190 ? -6.561 -10.358 9.243 1.00 82.75 190 LEU A C 1
ATOM 1500 O O . LEU A 1 190 ? -7.490 -11.023 9.764 1.00 82.75 190 LEU A O 1
#

Foldseek 3Di:
DDDDDDDDPPPPPPVVVVVVVVVVVVVVPDDDDPPPVDLVPDPLVCSPPFPPVVVCPDPVNVVVVVVVVVVVVVQVVVCVVVVPPPPPDDVVCVVCVVCVLLVLLLVQLVQLVVCLVVCAGLDPSRHQDPDPLSVVLSVLSNVLSVCSNVVPPPLVSLVSLVVSLVSSVVPDPPSVSVVSCVSNVSSVVD

Secondary structure (DSSP, 8-state):
-------------HHHHHHHHHHHHHHHTS----SSS-GGGS-HHHHTPPP-GGGGGSHHHHHHHHHHHHHHHHHHHHHHHHT-TT-S--HHHHTTGGGHHHHHHHHHHHHHHHHHHHTBSSSTT-BPPSSHHHHHHHHHHHHHHHHHHHTSSHHHHHHHHHHHHHHHTTTS-HHHHHTTHHHHHHHHH-

Radius of gyration: 24.08 Å; chains: 1; bounding box: 78×54×52 Å

pLDDT: mean 82.08, std 14.56, range [41.88, 97.5]